Protein AF-A0A2V6AA41-F1 (afdb_monomer)

Solvent-accessible surface area (backbone atoms only — not comparable to full-atom values): 19161 Å² total; per-residue (Å²): 117,75,48,67,45,33,41,18,60,7,69,30,70,66,54,40,58,61,51,62,73,38,77,35,46,77,46,70,45,49,23,37,33,74,41,77,58,79,86,68,49,74,71,52,38,71,69,54,75,31,56,24,21,27,20,27,42,35,35,27,29,61,94,62,37,47,71,67,57,53,47,56,51,53,68,67,70,42,61,49,51,40,74,31,25,39,93,91,45,74,38,60,25,19,20,34,33,39,32,29,78,45,74,66,48,43,53,50,51,53,51,50,52,52,51,52,54,70,64,67,83,48,96,58,69,69,62,51,43,80,44,74,52,60,73,77,39,74,49,86,57,72,60,48,38,52,54,51,31,50,54,51,50,53,53,38,52,52,32,33,73,75,67,66,36,28,34,38,24,42,46,54,60,73,63,46,47,55,25,31,45,48,30,22,68,73,46,59,84,53,66,42,86,40,29,42,38,36,54,32,32,34,40,60,41,45,69,81,38,92,76,17,32,63,30,52,44,35,71,29,24,36,60,73,44,64,48,46,70,91,24,54,51,76,73,52,22,67,50,62,52,63,60,30,16,47,56,52,38,54,51,40,50,49,55,10,52,78,69,77,36,96,62,56,65,36,51,31,36,40,33,42,70,46,98,69,28,20,28,65,57,31,45,70,94,31,71,49,74,74,47,75,80,56,44,38,36,50,25,61,38,76,94,71,75,42,55,25,34,20,51,23,55,56,41,60,31,47,16,45,28,34,38,37,51,36,59,38,86,58,58,65,68,58,55,53,36,29,77,71,48,36,80,76,20,44,47,27,67,68,65,38,91,64,40,49,80,45,77,51,64,36,64,72,130

Mean predicted aligned error: 11.47 Å

Radius of gyration: 23.43 Å; Cα contacts (8 Å, |Δi|>4): 774; chains: 1; bounding box: 55×41×66 Å

Sequence (365 aa):
MTEKATFGAGCFWGVEETFRNLKGVTSTAVGYAGGTKDNPTYEDVCTDETGHAEVVEIEFDPSKISYDELLDVFWSNHNPTALNRQGPDLGTQYRSAIFYHSSAQKAAAETAKEKIGQSGRFRRPIVTQIEPAPKFWRAEEYHFAADAVNFIVDLARNSLAERNEFRIALSGGNTPRRVYTKLARTGRDLPWERTLITFGDERCVPPDDEQSNYRMARETLVVPAHLPDKSIMRMRGEIEPQIAAQEYQDHLDLLATQRGEHVYRHDLILLGLGDDGHTASLFPGTAGLEETARRVIANFVPQFNSWRLTFTFPLINHARQICFLVNATKQEKLIDGVLKGDPKYPASRVNPSAGDVTWILGQPS

pLDDT: mean 92.9, std 8.1, range [41.56, 98.88]

Nearest PDB structures (foldseek):
  2j89-assembly1_A  TM=9.888E-01  e=8.214E-20  Populus trichocarpa
  1ff3-assembly3_C  TM=9.738E-01  e=6.617E-18  Escherichia coli
  7ot4-assembly1_A  TM=9.751E-01  e=1.446E-17  Escherichia coli
  6agv-assembly1_A  TM=9.486E-01  e=1.535E-17  Mus musculus
  1ff3-assembly2_B  TM=9.717E-01  e=1.420E-16  Escherichia coli

Secondary structure (DSSP, 8-state):
--EEEEEEESSHHHHHHHHHTSBTEEEEEEEEESSS-SS--HHHHHTT-S-PEEEEEEEE-TTTS-HHHHHHHHHHHS-TTSTTEETTEESGGG-EEEEESSHHHHHHHHHHHHHHHHSSS-SS----EEEE----EE-S-HHHHHHHHHHHHHHHHHHHHHHS-EEEEE--SHHHHHHHHHHHHHTTTS-GGGEEEEESEEESS-TTSTT-HHHHHIIIIITTTT--GGGB----TTS-HHHHHHHHHHHHHHHHHHTT-SS---SEEEE---TTS-BTTB-TT-GGGG--S-SEEEEEEGGGTEEEEEE-HHHHTTSSEEEEEE-TTS-HHHHHHHHTT-TTSGGGG---SSSEEEEEEPPP-

Foldseek 3Di:
DKDKWKWQAFDVVLVQVLQVPDWFWPDKFWFWFDFDDPQDAPVNVVVLPRLIATMMMIIGHCVTDNLLNVLVSSPVSFPQQDAQDTDVHHHSNRHTEIADADPVSLVSNVVSQVCVQPVPPDPGHGPYYYHHTGDTNTYFDPPLLVVLLVVQLVLLVVCCVVPVAAEEADEDDDLSLSNQLVNLVVVLVRPLVRYAYHHQKFFLDQCCDPRGRNVSSCVRHCVSSVHDPVNYDYQNSPDDFQVSQVVSQVVQCVVCVVVVHNGREHQEYEWEADLQQDIHPRHQPWPLLVDDDRQWGFIQDVVVRGTMIHGGLNHLLRYQEYEYRYGQVHDPVSVVCLCVLPVSRSNVSNDHPHHDYHYSYGHDD

Structure (mmCIF, N/CA/C/O backbone):
data_AF-A0A2V6AA41-F1
#
_entry.id   AF-A0A2V6AA41-F1
#
loop_
_atom_site.group_PDB
_atom_site.id
_atom_site.type_symbol
_atom_site.label_atom_id
_atom_site.label_alt_id
_atom_site.label_comp_id
_atom_site.label_asym_id
_atom_site.label_entity_id
_atom_site.label_seq_id
_atom_site.pdbx_PDB_ins_code
_atom_site.Cartn_x
_atom_site.Cartn_y
_atom_site.Cartn_z
_atom_site.occupancy
_atom_site.B_iso_or_equiv
_atom_site.auth_seq_id
_atom_site.auth_comp_id
_atom_site.auth_asym_id
_atom_site.auth_atom_id
_atom_site.pdbx_PDB_model_num
ATOM 1 N N . MET A 1 1 ? -26.352 16.470 23.948 1.00 71.75 1 MET A N 1
ATOM 2 C CA . MET A 1 1 ? -24.912 16.746 24.154 1.00 71.75 1 MET A CA 1
ATOM 3 C C . MET A 1 1 ? -24.177 15.497 23.730 1.00 71.75 1 MET A C 1
ATOM 5 O O . MET A 1 1 ? -24.737 14.431 23.931 1.00 71.75 1 MET A O 1
ATOM 9 N N . THR A 1 2 ? -23.011 15.611 23.110 1.00 89.00 2 THR A N 1
ATOM 10 C CA . THR A 1 2 ? -22.183 14.449 22.778 1.00 89.00 2 THR A CA 1
ATOM 11 C C . THR A 1 2 ? -21.191 14.179 23.908 1.00 89.00 2 THR A C 1
ATOM 13 O O . THR A 1 2 ? -20.719 15.115 24.554 1.00 89.00 2 THR A O 1
ATOM 16 N N . GLU A 1 3 ? -20.903 12.908 24.167 1.00 95.75 3 GLU A N 1
ATOM 17 C CA . GLU 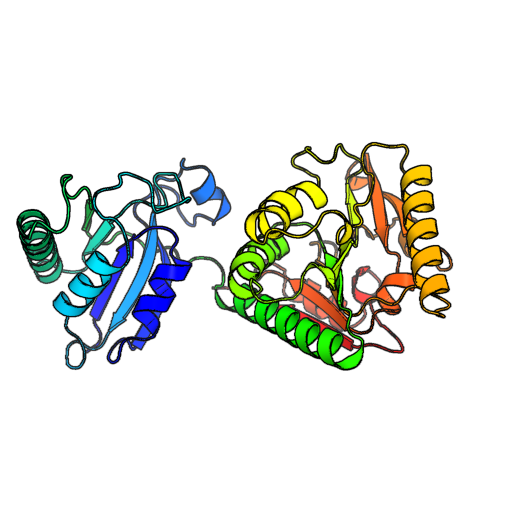A 1 3 ? -19.887 12.451 25.120 1.00 95.75 3 GLU A CA 1
ATOM 18 C C . GLU A 1 3 ? -18.795 11.656 24.401 1.00 95.75 3 GLU A C 1
ATOM 20 O O . GLU A 1 3 ? -19.007 11.164 23.291 1.00 95.75 3 GLU A O 1
ATOM 25 N N . LYS A 1 4 ? -17.624 11.540 25.040 1.00 97.38 4 LYS A N 1
ATOM 26 C CA . LYS A 1 4 ? -16.473 10.795 24.520 1.00 97.38 4 LYS A CA 1
ATOM 27 C C . LYS A 1 4 ? -16.228 9.515 25.299 1.00 97.38 4 LYS A C 1
ATOM 29 O O . LYS A 1 4 ? -16.303 9.521 26.523 1.00 97.38 4 LYS A O 1
ATOM 34 N N . ALA A 1 5 ? -15.883 8.445 24.598 1.00 97.25 5 ALA A N 1
ATOM 35 C CA . ALA A 1 5 ? -15.373 7.202 25.168 1.00 97.25 5 ALA A CA 1
ATOM 36 C C . ALA A 1 5 ? -14.098 6.793 24.425 1.00 97.25 5 ALA A C 1
ATOM 38 O O . ALA A 1 5 ? -14.043 6.923 23.205 1.00 97.25 5 ALA A O 1
ATOM 39 N N . THR A 1 6 ? -13.085 6.289 25.134 1.00 98.44 6 THR A N 1
ATOM 40 C CA . THR A 1 6 ? -11.839 5.836 24.502 1.00 98.44 6 THR A CA 1
ATOM 41 C C . THR A 1 6 ? -11.489 4.425 24.955 1.00 98.44 6 THR A C 1
ATOM 43 O O . THR A 1 6 ? -11.322 4.163 26.148 1.00 98.44 6 THR A O 1
ATOM 46 N N . PHE A 1 7 ? -11.356 3.511 23.994 1.00 98.38 7 PHE A N 1
ATOM 47 C CA . PHE A 1 7 ? -11.133 2.090 24.254 1.00 98.38 7 PHE A CA 1
ATOM 48 C C . PHE A 1 7 ? -9.941 1.543 23.468 1.00 98.38 7 PHE A C 1
ATOM 50 O O . PHE A 1 7 ? -9.843 1.755 22.263 1.00 98.38 7 PHE A O 1
ATOM 57 N N . GLY A 1 8 ? -9.076 0.783 24.141 1.00 96.94 8 GLY A N 1
ATOM 58 C CA . GLY A 1 8 ? -8.069 -0.090 23.539 1.00 96.94 8 GLY A CA 1
ATOM 59 C C . GLY A 1 8 ? -8.515 -1.544 23.650 1.00 96.94 8 GLY A C 1
ATOM 60 O O . GLY A 1 8 ? -8.791 -2.035 24.746 1.00 96.94 8 GLY A O 1
ATOM 61 N N . ALA A 1 9 ? -8.639 -2.236 22.524 1.00 94.50 9 ALA A N 1
ATOM 62 C CA . ALA A 1 9 ? -9.217 -3.582 22.460 1.00 94.50 9 ALA A CA 1
ATOM 63 C C . ALA A 1 9 ? -8.481 -4.481 21.449 1.00 94.50 9 ALA A C 1
ATOM 65 O O . ALA A 1 9 ? -9.074 -5.374 20.848 1.00 94.50 9 ALA A O 1
ATOM 66 N N . GLY A 1 10 ? -7.179 -4.247 21.268 1.00 88.19 10 GLY A N 1
ATOM 67 C CA . GLY A 1 10 ? -6.377 -4.854 20.206 1.00 88.19 10 GLY A CA 1
ATOM 68 C C . GLY A 1 10 ? -6.244 -3.928 19.007 1.00 88.19 10 GLY A C 1
ATOM 69 O O . GLY A 1 10 ? -6.331 -2.714 19.162 1.00 88.19 10 GLY A O 1
ATOM 70 N N . CYS A 1 11 ? -6.038 -4.509 17.824 1.00 84.31 11 CYS A N 1
ATOM 71 C CA . CYS A 1 11 ? -5.900 -3.748 16.588 1.00 84.31 11 CYS A CA 1
ATOM 72 C C . CYS A 1 11 ? -7.111 -2.824 16.377 1.00 84.31 11 CYS A C 1
ATOM 74 O O . CYS A 1 11 ? -8.233 -3.296 16.159 1.00 84.31 11 CYS A O 1
ATOM 76 N N . PHE A 1 12 ? -6.891 -1.508 16.418 1.00 84.25 12 PHE A N 1
ATOM 77 C CA . PHE A 1 12 ? -7.970 -0.513 16.454 1.00 84.25 12 PHE A CA 1
ATOM 78 C C . PHE A 1 12 ? -8.886 -0.520 15.220 1.00 84.25 12 PHE A C 1
ATOM 80 O O . PHE A 1 12 ? -10.004 -0.024 15.296 1.00 84.25 12 PHE A O 1
ATOM 87 N N . TRP A 1 13 ? -8.475 -1.137 14.104 1.00 71.69 13 TRP A N 1
ATOM 88 C CA . TRP A 1 13 ? -9.241 -1.161 12.857 1.00 71.69 13 TRP A CA 1
ATOM 89 C C . TRP A 1 13 ? -10.530 -1.967 13.004 1.00 71.69 13 TRP A C 1
ATOM 91 O O . TRP A 1 13 ? -11.589 -1.513 12.581 1.00 71.69 13 TRP A O 1
ATOM 101 N N . GLY A 1 14 ? -10.432 -3.158 13.606 1.00 73.44 14 GLY A N 1
ATOM 102 C CA . GLY A 1 14 ? -11.601 -4.004 13.850 1.00 73.44 14 GLY A CA 1
ATOM 103 C C . GLY A 1 14 ? -12.484 -3.428 14.954 1.00 73.44 14 GLY A C 1
ATOM 104 O O . GLY A 1 14 ? -13.704 -3.500 14.882 1.00 73.44 14 GLY A O 1
ATOM 105 N N . VAL A 1 15 ? -11.862 -2.795 15.950 1.00 86.19 15 VAL A N 1
ATOM 106 C CA . VAL A 1 15 ? -12.559 -2.136 17.059 1.00 86.19 15 VAL A CA 1
ATOM 107 C C . VAL A 1 15 ? -13.392 -0.960 16.550 1.00 86.19 15 VAL A C 1
ATOM 109 O O . VAL A 1 15 ? -14.570 -0.856 16.881 1.00 86.19 15 VAL A O 1
ATOM 112 N N . GLU A 1 16 ? -12.811 -0.093 15.718 1.00 88.62 16 GLU A N 1
ATOM 113 C CA . GLU A 1 16 ? -13.495 1.085 15.186 1.00 88.62 16 GLU A CA 1
ATOM 114 C C . GLU A 1 16 ? -14.714 0.697 14.349 1.00 88.62 16 GLU A C 1
ATOM 116 O O . GLU A 1 16 ? -15.785 1.282 14.510 1.00 88.62 16 GLU A O 1
ATOM 121 N N . GLU A 1 17 ? -14.567 -0.313 13.489 1.00 75.69 17 GLU A N 1
ATOM 122 C CA . GLU A 1 17 ? -15.651 -0.812 12.645 1.00 75.69 17 GLU A CA 1
ATOM 123 C C . GLU A 1 17 ? -16.843 -1.309 13.475 1.00 75.69 17 GLU A C 1
ATOM 125 O O . GLU A 1 17 ? -17.994 -1.013 13.141 1.00 75.69 17 GLU A O 1
ATOM 130 N N . THR A 1 18 ? -16.588 -1.987 14.599 1.00 85.31 18 THR A N 1
ATOM 131 C CA . THR A 1 18 ? -17.642 -2.414 15.529 1.00 85.31 18 THR A CA 1
ATOM 132 C C . THR A 1 18 ? -18.422 -1.217 16.084 1.00 85.31 18 THR A C 1
ATOM 134 O O . THR A 1 18 ? -19.653 -1.233 16.085 1.00 85.31 18 THR A O 1
ATOM 137 N N . PHE A 1 19 ? -17.735 -0.159 16.527 1.00 90.19 19 PHE A N 1
ATOM 138 C CA . PHE A 1 19 ? -18.389 0.994 17.154 1.00 90.19 19 PHE A CA 1
ATOM 139 C C . PHE A 1 19 ? -19.053 1.946 16.158 1.00 90.19 19 PHE A C 1
ATOM 141 O O . PHE A 1 19 ? -20.142 2.449 16.434 1.00 90.19 19 PHE A O 1
ATOM 148 N N . ARG A 1 20 ? -18.451 2.176 14.986 1.00 87.81 20 ARG A N 1
ATOM 149 C CA . ARG A 1 20 ? -18.976 3.113 13.976 1.00 87.81 20 ARG A CA 1
ATOM 150 C C . ARG A 1 20 ? -20.379 2.734 13.489 1.00 87.81 20 ARG A C 1
ATOM 152 O O . ARG A 1 20 ? -21.152 3.604 13.101 1.00 87.81 20 ARG A O 1
ATOM 159 N N . ASN A 1 21 ? -20.720 1.448 13.526 1.00 85.31 21 ASN A N 1
ATOM 160 C CA . ASN A 1 21 ? -22.014 0.937 13.074 1.00 85.31 21 ASN A CA 1
ATOM 161 C C . ASN A 1 21 ? -23.132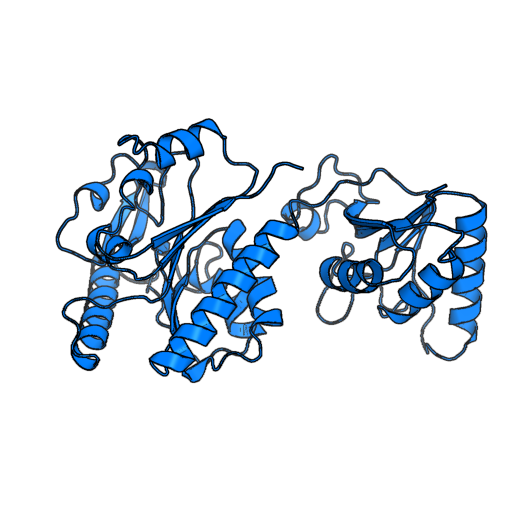 1.025 14.134 1.00 85.31 21 ASN A C 1
ATOM 163 O O . ASN A 1 21 ? -24.281 0.677 13.847 1.00 85.31 21 ASN A O 1
ATOM 167 N N . LEU A 1 22 ? -22.835 1.483 15.355 1.00 91.25 22 LEU A N 1
ATOM 168 C CA . LEU A 1 22 ? -23.824 1.581 16.426 1.00 91.25 22 LEU A CA 1
ATOM 169 C C . LEU A 1 22 ? -24.718 2.814 16.261 1.00 91.25 22 LEU A C 1
ATOM 171 O O . LEU A 1 22 ? -24.257 3.948 16.125 1.00 91.25 22 LEU A O 1
ATOM 175 N N . LYS A 1 23 ? -26.035 2.611 16.352 1.00 93.38 23 LYS A N 1
ATOM 176 C CA . LYS A 1 23 ? -26.996 3.720 16.365 1.00 93.38 23 LYS A CA 1
ATOM 177 C C . LYS A 1 23 ? -26.792 4.556 17.628 1.00 93.38 23 LYS A C 1
ATOM 179 O O . LYS A 1 23 ? -26.974 4.052 18.726 1.00 93.38 23 LYS A O 1
ATOM 184 N N . GLY A 1 24 ? -26.454 5.832 17.455 1.00 93.56 24 GLY A 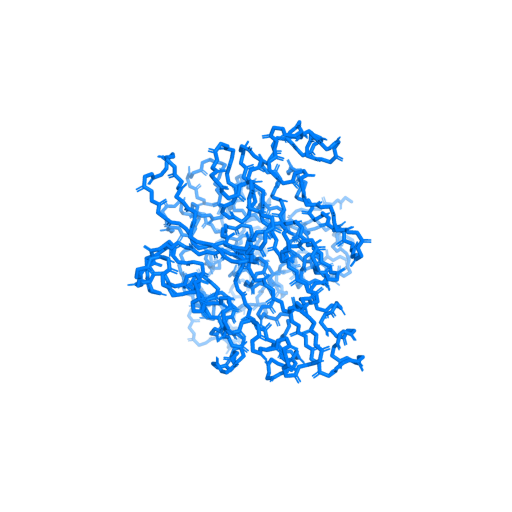N 1
ATOM 185 C CA . GLY A 1 24 ? -26.157 6.752 18.558 1.00 93.56 24 GLY A CA 1
ATOM 186 C C . GLY A 1 24 ? -24.686 7.160 18.634 1.00 93.56 24 GLY A C 1
ATOM 187 O O . GLY A 1 24 ? -24.394 8.202 19.214 1.00 93.56 24 GLY A O 1
ATOM 188 N N . VAL A 1 25 ? -23.784 6.423 17.979 1.00 95.38 25 VAL A N 1
ATOM 189 C CA . VAL A 1 25 ? -22.413 6.881 17.727 1.00 95.38 25 VAL A CA 1
ATOM 190 C C . VAL A 1 25 ? -22.442 7.918 16.606 1.00 95.38 25 VAL A C 1
ATOM 192 O O . VAL A 1 25 ? -23.021 7.687 15.545 1.00 95.38 25 VAL A O 1
ATOM 195 N N . THR A 1 26 ? -21.866 9.090 16.864 1.00 91.31 26 THR A N 1
ATOM 196 C CA . THR A 1 26 ? -21.844 10.219 15.924 1.00 91.31 26 THR A CA 1
ATOM 197 C C . THR A 1 26 ? -20.527 10.323 15.171 1.00 91.31 26 THR A C 1
ATOM 199 O O . THR A 1 26 ? -20.519 10.808 14.043 1.00 91.31 26 THR A O 1
ATOM 202 N N . SER A 1 27 ? -19.421 9.883 15.775 1.00 90.06 27 SER A N 1
ATOM 203 C CA . SER A 1 27 ? -18.100 9.884 15.148 1.00 90.06 27 SER A CA 1
ATOM 204 C C . SER A 1 27 ? -17.181 8.861 15.810 1.00 90.06 27 SER A C 1
ATOM 206 O O . SER A 1 27 ? -17.314 8.578 17.001 1.00 90.06 27 SER A O 1
ATOM 208 N N . THR A 1 28 ? -16.231 8.330 15.044 1.00 90.75 28 THR A N 1
ATOM 209 C CA . THR A 1 28 ? -15.128 7.511 15.554 1.00 90.75 28 THR A CA 1
ATOM 210 C C . THR A 1 28 ? -13.799 8.033 15.024 1.00 90.75 28 THR A C 1
ATOM 212 O O . THR A 1 28 ? -13.718 8.584 13.923 1.00 90.75 28 THR A O 1
ATOM 215 N N . ALA A 1 29 ? -12.743 7.851 15.806 1.00 88.50 29 ALA A N 1
ATOM 216 C CA . ALA A 1 29 ? -11.376 8.119 15.401 1.00 88.50 29 ALA A CA 1
ATOM 217 C C . ALA A 1 29 ? -10.445 7.058 15.984 1.00 88.50 29 ALA A C 1
ATOM 219 O O . ALA A 1 29 ? -10.481 6.785 17.180 1.00 88.50 29 ALA A O 1
ATOM 220 N N . VAL A 1 30 ? -9.580 6.487 15.154 1.00 88.75 30 VAL A N 1
ATOM 221 C CA . VAL A 1 30 ? -8.482 5.627 15.612 1.00 88.75 30 VAL A CA 1
ATOM 222 C C . VAL A 1 30 ? -7.254 6.453 15.978 1.00 88.75 30 VAL A C 1
ATOM 224 O O . VAL A 1 30 ? -7.020 7.520 15.403 1.00 88.75 30 VAL A O 1
ATOM 227 N N . GLY A 1 31 ? -6.463 5.973 16.930 1.00 92.56 31 GLY A N 1
ATOM 228 C CA . GLY A 1 31 ? -5.270 6.671 17.387 1.00 92.56 31 GLY A CA 1
ATOM 229 C C . GLY A 1 31 ? -4.456 5.917 18.418 1.00 92.56 31 GLY A C 1
ATOM 230 O O . GLY A 1 31 ? -4.672 4.733 18.667 1.00 92.56 31 GLY A O 1
ATOM 231 N N . TYR A 1 32 ? -3.521 6.640 19.018 1.00 94.94 32 TYR A N 1
ATOM 232 C CA . TYR A 1 32 ? -2.570 6.147 19.999 1.00 94.94 32 TYR A CA 1
ATOM 233 C C . TYR A 1 32 ? -2.734 6.918 21.312 1.00 94.94 32 TYR A C 1
ATOM 235 O O . TYR A 1 32 ? -2.871 8.147 21.309 1.00 94.94 32 TYR A O 1
ATOM 243 N N . ALA A 1 33 ? -2.752 6.207 22.439 1.00 96.62 33 ALA A N 1
ATOM 244 C CA . ALA A 1 33 ? -2.947 6.806 23.759 1.00 96.62 33 ALA A CA 1
ATOM 245 C C . ALA A 1 33 ? -2.253 6.011 24.877 1.00 96.62 33 ALA A C 1
ATOM 247 O O . ALA A 1 33 ? -2.079 4.798 24.790 1.00 96.62 33 ALA A O 1
ATOM 248 N N . GLY A 1 34 ? -1.901 6.693 25.970 1.00 94.94 34 GLY A N 1
ATOM 249 C CA . GLY A 1 34 ? -1.379 6.065 27.194 1.00 94.94 34 GLY A CA 1
ATOM 250 C C . GLY A 1 34 ? 0.125 5.780 27.201 1.00 94.94 34 GLY A C 1
ATOM 251 O O . GLY A 1 34 ? 0.612 5.162 28.141 1.00 94.94 34 GLY A O 1
ATOM 252 N N . GLY A 1 35 ? 0.853 6.216 26.173 1.00 94.19 35 GLY A N 1
ATOM 253 C CA . GLY A 1 35 ? 2.312 6.172 26.098 1.00 94.19 35 GLY A CA 1
ATOM 254 C C . GLY A 1 35 ? 2.985 7.504 26.430 1.00 94.19 35 GLY A C 1
ATOM 255 O O . GLY A 1 35 ? 2.338 8.486 26.792 1.00 94.19 35 GLY A O 1
ATOM 256 N N . THR A 1 36 ? 4.308 7.533 26.287 1.00 92.69 36 THR A N 1
ATOM 257 C CA . THR A 1 36 ? 5.169 8.667 26.668 1.00 92.69 36 THR A CA 1
ATOM 258 C C . THR A 1 36 ? 5.669 9.490 25.485 1.00 92.69 36 THR A C 1
ATOM 260 O O . THR A 1 36 ? 6.107 10.623 25.676 1.00 92.69 36 THR A O 1
ATOM 263 N N . LYS A 1 37 ? 5.622 8.944 24.265 1.00 89.56 37 LYS A N 1
ATOM 264 C CA . LYS A 1 37 ? 6.075 9.648 23.060 1.00 89.56 37 LYS A CA 1
ATOM 265 C C . LYS A 1 37 ? 5.018 10.643 22.585 1.00 89.56 37 LYS A C 1
ATOM 267 O O . LYS A 1 37 ? 3.874 10.260 22.352 1.00 89.56 37 LYS A O 1
ATOM 272 N N . ASP A 1 38 ? 5.408 11.895 22.390 1.00 91.31 38 ASP A N 1
ATOM 273 C CA . ASP A 1 38 ? 4.552 12.882 21.738 1.00 91.31 38 ASP A CA 1
ATOM 274 C C . ASP A 1 38 ? 4.520 12.665 20.220 1.00 91.31 38 ASP A C 1
ATOM 276 O O . ASP A 1 38 ? 5.549 12.370 19.612 1.00 91.31 38 ASP A O 1
ATOM 280 N N . ASN A 1 39 ? 3.340 12.847 19.617 1.00 83.88 39 ASN A N 1
ATOM 281 C CA . ASN A 1 39 ? 3.079 12.682 18.184 1.00 83.88 39 ASN A CA 1
ATOM 282 C C . ASN A 1 39 ? 3.640 11.363 17.606 1.00 83.88 39 ASN A C 1
ATOM 284 O O . ASN A 1 39 ? 4.440 11.407 16.668 1.00 83.88 39 ASN A O 1
ATOM 288 N N . PRO A 1 40 ? 3.284 10.204 18.199 1.00 87.62 40 PRO A N 1
ATOM 289 C CA . PRO A 1 40 ? 3.795 8.909 17.771 1.00 87.62 40 PRO A CA 1
ATOM 290 C C . PRO A 1 40 ? 3.252 8.544 16.388 1.00 87.62 40 PRO A C 1
ATOM 292 O O . PRO A 1 40 ? 2.080 8.802 16.103 1.00 87.62 40 PRO A O 1
ATOM 295 N N . THR A 1 41 ? 4.079 7.895 15.569 1.00 77.69 41 THR A N 1
ATOM 296 C CA . THR A 1 41 ? 3.600 7.245 14.344 1.00 77.69 41 THR A CA 1
ATOM 297 C C . THR A 1 41 ? 3.223 5.789 14.578 1.00 77.69 41 THR A C 1
ATOM 299 O O . THR A 1 41 ? 3.606 5.190 15.587 1.00 77.69 41 THR A O 1
ATOM 302 N N . TYR A 1 42 ? 2.517 5.177 13.626 1.00 77.50 42 TYR A N 1
ATOM 303 C CA . TYR A 1 42 ? 2.269 3.730 13.656 1.00 77.50 42 TYR A CA 1
ATOM 304 C C . TYR A 1 42 ? 3.560 2.918 13.852 1.00 77.50 42 TYR A C 1
ATOM 306 O O . TYR A 1 42 ? 3.596 1.981 14.648 1.00 77.50 42 TYR A O 1
ATOM 314 N N . GLU A 1 43 ? 4.635 3.285 13.149 1.00 70.44 43 GLU A N 1
ATOM 315 C CA . GLU A 1 43 ? 5.934 2.617 13.248 1.00 70.44 43 GLU A CA 1
ATOM 316 C C . GLU A 1 43 ? 6.544 2.763 14.639 1.00 70.44 43 GLU A C 1
ATOM 318 O O . GLU A 1 43 ? 7.050 1.781 15.177 1.00 70.44 43 GLU A O 1
ATOM 323 N N . ASP A 1 44 ? 6.441 3.949 15.240 1.00 76.69 44 ASP A N 1
ATOM 324 C CA . ASP A 1 44 ? 6.893 4.173 16.611 1.00 76.69 44 ASP A CA 1
ATOM 325 C C . ASP A 1 44 ? 6.135 3.292 17.608 1.00 76.69 44 ASP A C 1
ATOM 327 O O . ASP A 1 44 ? 6.709 2.765 18.555 1.00 76.69 44 ASP A O 1
ATOM 331 N N . VAL A 1 45 ? 4.827 3.125 17.416 1.00 83.75 45 VAL A N 1
ATOM 332 C CA . VAL A 1 45 ? 4.005 2.278 18.288 1.00 83.75 45 VAL A CA 1
ATOM 333 C C . VAL A 1 45 ? 4.306 0.795 18.065 1.00 83.75 45 VAL A C 1
ATOM 335 O O . VAL A 1 45 ? 4.321 0.023 19.022 1.00 83.75 45 VAL A O 1
ATOM 338 N N . CYS A 1 46 ? 4.635 0.397 16.835 1.00 74.12 46 CYS A N 1
ATOM 339 C CA . CYS A 1 46 ? 5.017 -0.976 16.508 1.00 74.12 46 CYS A CA 1
ATOM 340 C C . CYS A 1 46 ? 6.341 -1.430 17.136 1.00 74.12 46 CYS A C 1
ATOM 342 O O . CYS A 1 46 ? 6.547 -2.640 17.232 1.00 74.12 46 CYS A O 1
ATOM 344 N N . THR A 1 47 ? 7.223 -0.519 17.571 1.00 77.50 47 THR A N 1
ATOM 345 C CA . THR A 1 47 ? 8.447 -0.909 18.299 1.00 77.50 47 THR A CA 1
ATOM 346 C C . THR A 1 47 ? 8.165 -1.399 19.719 1.00 77.50 47 THR A C 1
ATOM 348 O O . THR A 1 47 ? 9.046 -1.986 20.338 1.00 77.50 47 THR A O 1
ATOM 351 N N . ASP A 1 48 ? 6.952 -1.170 20.236 1.00 81.38 48 ASP A N 1
ATOM 352 C CA . ASP A 1 48 ? 6.558 -1.421 21.629 1.00 81.38 48 ASP A CA 1
ATOM 353 C C . ASP A 1 48 ? 7.334 -0.567 22.663 1.00 81.38 48 ASP A C 1
ATOM 355 O O . ASP A 1 48 ? 7.215 -0.771 23.869 1.00 81.38 48 ASP A O 1
ATOM 359 N N . GLU A 1 49 ? 8.103 0.438 22.220 1.00 86.75 49 GLU A N 1
ATOM 360 C CA . GLU A 1 49 ? 8.925 1.284 23.105 1.00 86.75 49 GLU A CA 1
ATOM 361 C C . GLU A 1 49 ? 8.192 2.544 23.589 1.00 86.75 49 GLU A C 1
ATOM 363 O O . GLU A 1 49 ? 8.565 3.144 24.598 1.00 86.75 49 GLU A O 1
ATOM 368 N N . THR A 1 50 ? 7.140 2.972 22.887 1.00 90.44 50 THR A N 1
ATOM 369 C CA . THR A 1 50 ? 6.428 4.222 23.211 1.00 90.44 50 THR A CA 1
ATOM 370 C C . THR A 1 50 ? 5.434 4.086 24.361 1.00 90.44 50 THR A C 1
ATOM 372 O O . THR A 1 50 ? 5.011 5.096 24.926 1.00 90.44 50 THR A O 1
ATOM 375 N N . GLY A 1 51 ? 5.017 2.857 24.681 1.00 91.88 51 GLY A N 1
ATOM 376 C CA . GLY A 1 51 ? 3.972 2.552 25.662 1.00 91.88 51 GLY A CA 1
ATOM 377 C C . GLY A 1 51 ? 2.542 2.897 25.219 1.00 91.88 51 GLY A C 1
ATOM 378 O O . GLY A 1 51 ? 1.591 2.675 25.975 1.00 91.88 51 GLY A O 1
ATOM 379 N N . HIS A 1 52 ? 2.340 3.432 24.011 1.00 95.88 52 HIS A N 1
ATOM 380 C CA . HIS A 1 52 ? 0.994 3.738 23.520 1.00 95.88 52 HIS A CA 1
ATOM 381 C C . HIS A 1 52 ? 0.197 2.466 23.239 1.00 95.88 52 HIS A C 1
ATOM 383 O O . HIS A 1 52 ? 0.744 1.470 22.782 1.00 95.88 52 HIS A O 1
ATOM 389 N N . ALA A 1 53 ? -1.101 2.498 23.535 1.00 95.94 53 ALA A N 1
ATOM 390 C CA . ALA A 1 53 ? -2.086 1.552 23.023 1.00 95.94 53 ALA A CA 1
ATOM 391 C C . ALA A 1 53 ? -2.667 2.078 21.715 1.00 95.94 53 ALA A C 1
ATOM 393 O O . ALA A 1 53 ? -2.923 3.278 21.601 1.00 95.94 53 ALA A O 1
ATOM 394 N N . GLU A 1 54 ? -2.968 1.175 20.788 1.00 93.94 54 GLU A N 1
ATOM 395 C CA . GLU A 1 54 ? -3.957 1.435 19.749 1.00 93.94 54 GLU A CA 1
ATOM 396 C C . GLU A 1 54 ? -5.340 1.576 20.397 1.00 93.94 54 GLU A C 1
ATOM 398 O O . GLU A 1 54 ? -5.790 0.710 21.154 1.00 93.94 54 GLU A O 1
ATOM 403 N N . VAL A 1 55 ? -6.015 2.689 20.116 1.00 96.88 55 VAL A N 1
ATOM 404 C CA . VAL A 1 55 ? -7.317 3.025 20.695 1.00 96.88 55 VAL A CA 1
ATOM 405 C C . VAL A 1 55 ? -8.290 3.568 19.660 1.00 96.88 55 VAL A C 1
ATOM 407 O O . VAL A 1 55 ? -7.900 4.097 18.618 1.00 96.88 55 VAL A O 1
ATOM 410 N N . VAL A 1 56 ? -9.573 3.488 19.996 1.00 95.94 56 VAL A N 1
ATOM 411 C CA . VAL A 1 56 ? -10.664 4.170 19.302 1.00 95.94 56 VAL A CA 1
ATOM 412 C C . VAL A 1 56 ? -11.256 5.209 20.244 1.00 95.94 56 VAL A C 1
ATOM 414 O O . VAL A 1 56 ? -11.703 4.860 21.336 1.00 95.94 56 VAL A O 1
ATOM 417 N N . GLU A 1 57 ? -11.264 6.473 19.829 1.00 97.06 57 GLU A N 1
ATOM 418 C CA . GLU A 1 57 ? -12.074 7.533 20.426 1.00 97.06 57 GLU A CA 1
ATOM 419 C C . GLU A 1 57 ? -13.441 7.567 19.731 1.00 97.06 57 GLU A C 1
ATOM 421 O O . GLU A 1 57 ? -13.538 7.586 18.504 1.00 97.06 57 GLU A O 1
ATOM 426 N N . ILE A 1 58 ? -14.502 7.546 20.526 1.00 97.38 58 ILE A N 1
ATOM 427 C CA . ILE A 1 58 ? -15.893 7.482 20.088 1.00 97.38 58 ILE A CA 1
ATOM 428 C C . ILE A 1 58 ? -16.589 8.725 20.613 1.00 97.38 58 ILE A C 1
ATOM 430 O O . ILE A 1 58 ? -16.593 8.959 21.820 1.00 97.38 58 ILE A O 1
ATOM 434 N N . GLU A 1 59 ? -17.224 9.480 19.725 1.00 97.31 59 GLU A N 1
ATOM 435 C CA . GLU A 1 59 ? -18.212 10.485 20.100 1.00 97.31 59 GLU A CA 1
ATOM 436 C C . GLU A 1 59 ? -19.606 9.879 19.949 1.00 97.31 59 GLU A C 1
ATOM 438 O O . GLU A 1 59 ? -19.936 9.314 18.901 1.00 97.31 59 GLU A O 1
ATOM 443 N N . PHE A 1 60 ? -20.425 9.974 20.992 1.00 97.44 60 PHE A N 1
ATOM 444 C CA . PHE A 1 60 ? -21.762 9.389 21.014 1.00 97.44 60 PHE A CA 1
ATOM 445 C C . PHE A 1 60 ? -22.787 10.329 21.646 1.00 97.44 60 PHE A C 1
ATOM 447 O O . PHE A 1 60 ? -22.445 11.239 22.398 1.00 97.44 60 PHE A O 1
ATOM 454 N N . ASP A 1 61 ? -24.058 10.115 21.316 1.00 96.88 61 ASP A N 1
ATOM 455 C CA . ASP A 1 61 ? -25.210 10.804 21.893 1.00 96.88 61 ASP A CA 1
ATOM 456 C C . ASP A 1 61 ? -25.800 9.950 23.034 1.00 96.88 61 ASP A C 1
ATOM 458 O O . ASP A 1 61 ? -26.468 8.950 22.744 1.00 96.88 61 ASP A O 1
ATOM 462 N N . PRO A 1 62 ? -25.617 10.337 24.316 1.00 95.94 62 PRO A N 1
ATOM 463 C CA . PRO A 1 62 ? -26.108 9.584 25.472 1.00 95.94 62 PRO A CA 1
ATOM 464 C C . PRO A 1 62 ? -27.629 9.403 25.505 1.00 95.94 62 PRO A C 1
ATOM 466 O O . PRO A 1 62 ? -28.131 8.556 26.237 1.00 95.94 62 PRO A O 1
ATOM 469 N N . SER A 1 63 ? -28.385 10.189 24.725 1.00 96.12 63 SER A N 1
ATOM 470 C CA . SER A 1 63 ? -29.838 10.012 24.594 1.00 96.12 63 SER A CA 1
ATOM 471 C C . SER A 1 63 ? -30.232 8.858 23.665 1.00 96.12 63 SER A C 1
ATOM 473 O O . SER A 1 63 ? -31.391 8.445 23.665 1.00 96.12 63 SER A O 1
ATOM 475 N N . LYS A 1 64 ? -29.285 8.346 22.868 1.00 96.62 64 LYS A N 1
ATOM 476 C CA . LYS A 1 64 ? -29.492 7.268 21.889 1.00 96.62 64 LYS A CA 1
ATOM 477 C C . LYS A 1 64 ? -28.743 5.990 22.239 1.00 96.62 64 LYS A C 1
ATOM 479 O O . LYS A 1 64 ? -29.250 4.919 21.930 1.00 96.62 64 LYS A O 1
ATOM 484 N N . ILE A 1 65 ? -27.553 6.116 22.823 1.00 97.56 65 ILE A N 1
ATOM 485 C CA . ILE A 1 65 ? -26.738 4.994 23.287 1.00 97.56 65 ILE A CA 1
ATOM 486 C C . ILE A 1 65 ? -26.041 5.376 24.589 1.00 97.56 65 ILE A C 1
ATOM 488 O O . ILE A 1 65 ? -25.429 6.437 24.691 1.00 97.56 65 ILE A O 1
ATOM 492 N N . SER A 1 66 ? -26.146 4.519 25.595 1.00 97.69 66 SER A N 1
ATOM 493 C CA . SER A 1 66 ? -25.511 4.722 26.894 1.00 97.69 66 SER A CA 1
ATOM 494 C C . SER A 1 66 ? -24.044 4.286 26.892 1.00 97.69 66 SER A C 1
ATOM 496 O O . SER A 1 66 ? -23.610 3.455 26.091 1.00 97.69 66 SER A O 1
ATOM 498 N N . TYR A 1 67 ? -23.265 4.810 27.840 1.00 98.06 67 TYR A N 1
ATOM 499 C CA . TYR A 1 67 ? -21.889 4.352 28.042 1.00 98.06 67 TYR A CA 1
ATOM 500 C C . TYR A 1 67 ? -21.823 2.873 28.466 1.00 98.06 67 TYR A C 1
ATOM 502 O O . TYR A 1 67 ? -20.907 2.167 28.056 1.00 98.06 67 TYR A O 1
ATOM 510 N N . ASP A 1 68 ? -22.810 2.378 29.220 1.00 97.81 68 ASP A N 1
ATOM 511 C CA . ASP A 1 68 ? -22.899 0.960 29.594 1.00 97.81 68 ASP A CA 1
ATOM 512 C C . ASP A 1 68 ? -23.092 0.050 28.370 1.00 97.81 68 ASP A C 1
ATOM 514 O O . ASP A 1 68 ? -22.455 -0.996 28.276 1.00 97.81 68 ASP A O 1
ATOM 518 N N . GLU A 1 69 ? -23.887 0.472 27.381 1.00 97.81 69 GLU A N 1
ATOM 519 C CA . GLU A 1 69 ? -24.013 -0.256 26.110 1.00 97.81 69 GLU A CA 1
ATOM 520 C C . GLU A 1 69 ? -22.694 -0.267 25.325 1.00 97.81 69 GLU A C 1
ATOM 522 O O . GLU A 1 69 ? -22.317 -1.293 24.756 1.00 97.81 69 GLU A O 1
ATOM 527 N N . LEU A 1 70 ? -21.948 0.844 25.326 1.00 98.06 70 LEU A N 1
ATOM 528 C CA . LEU A 1 70 ? -20.609 0.884 24.731 1.00 98.06 70 LEU A CA 1
ATOM 529 C C . LEU A 1 70 ? -19.633 -0.058 25.455 1.00 98.06 70 LEU A C 1
ATOM 531 O O . LEU A 1 70 ? -18.835 -0.729 24.796 1.00 98.06 70 LEU A O 1
ATOM 535 N N . LEU A 1 71 ? -19.713 -0.156 26.787 1.00 98.31 71 LEU A N 1
ATOM 536 C CA . LEU A 1 71 ? -18.936 -1.117 27.571 1.00 98.31 71 LEU A CA 1
ATOM 537 C C . LEU A 1 71 ? -19.315 -2.562 27.220 1.00 98.31 71 LEU A C 1
ATOM 539 O O . LEU A 1 71 ? -18.427 -3.390 27.027 1.00 98.31 71 LEU A O 1
ATOM 543 N N . ASP A 1 72 ? -20.601 -2.882 27.086 1.00 96.75 72 ASP A N 1
ATOM 544 C CA . ASP A 1 72 ? -21.055 -4.228 26.712 1.00 96.75 72 ASP A CA 1
ATOM 545 C C . ASP A 1 72 ? -20.523 -4.657 25.331 1.00 96.75 72 ASP A C 1
ATOM 547 O O . ASP A 1 72 ? -20.088 -5.806 25.149 1.00 96.75 72 ASP A O 1
ATOM 551 N N . VAL A 1 73 ? -20.493 -3.721 24.374 1.00 96.62 73 VAL A N 1
ATOM 552 C CA . VAL A 1 73 ? -19.859 -3.920 23.064 1.00 96.62 73 VAL A CA 1
ATOM 553 C C . VAL A 1 73 ? -18.353 -4.118 23.224 1.00 96.62 73 VAL A C 1
ATOM 555 O O . VAL A 1 73 ? -17.821 -5.104 22.714 1.00 96.62 73 VAL A O 1
ATOM 558 N N . PHE A 1 74 ? -17.672 -3.255 23.986 1.00 97.50 74 PHE A N 1
ATOM 559 C CA . PHE A 1 74 ? -16.240 -3.372 24.275 1.00 97.50 74 PHE A CA 1
ATOM 560 C C . PHE A 1 74 ? -15.879 -4.757 24.828 1.00 97.50 74 PHE A C 1
ATOM 562 O O . PHE A 1 74 ? -15.037 -5.444 24.258 1.00 97.50 74 PHE A O 1
ATOM 569 N N . TRP A 1 75 ? -16.553 -5.227 25.881 1.00 96.31 75 TRP A N 1
ATOM 570 C CA . TRP A 1 75 ? -16.276 -6.532 26.499 1.00 96.31 75 TRP A CA 1
ATOM 571 C C . TRP A 1 75 ? -16.549 -7.722 25.577 1.00 96.31 75 TRP A C 1
ATOM 573 O O . TRP A 1 75 ? -16.054 -8.826 25.822 1.00 96.31 75 TRP A O 1
ATOM 583 N N . SER A 1 76 ? -17.360 -7.520 24.541 1.00 92.75 76 SER A N 1
ATOM 584 C CA . SER A 1 76 ? -17.688 -8.547 23.558 1.00 92.75 76 SER A CA 1
ATOM 585 C C . SER A 1 76 ? -16.781 -8.526 22.331 1.00 92.75 76 SER A C 1
ATOM 587 O O . SER A 1 76 ? -16.768 -9.512 21.597 1.00 92.75 76 SER A O 1
ATOM 589 N N . ASN A 1 77 ? -16.019 -7.450 22.134 1.00 89.06 77 ASN A N 1
ATOM 590 C CA . ASN A 1 77 ? -15.232 -7.212 20.930 1.00 89.06 77 ASN A CA 1
ATOM 591 C C . ASN A 1 77 ? -13.849 -7.892 20.946 1.00 89.06 77 ASN A C 1
ATOM 593 O O . ASN A 1 77 ? -13.273 -8.146 19.892 1.00 89.06 77 ASN A O 1
ATOM 597 N N . HIS A 1 78 ? -13.306 -8.217 22.121 1.00 93.19 78 HIS A N 1
ATOM 598 C CA . HIS A 1 78 ? -11.965 -8.803 22.266 1.00 93.19 78 HIS A CA 1
ATOM 599 C C . HIS A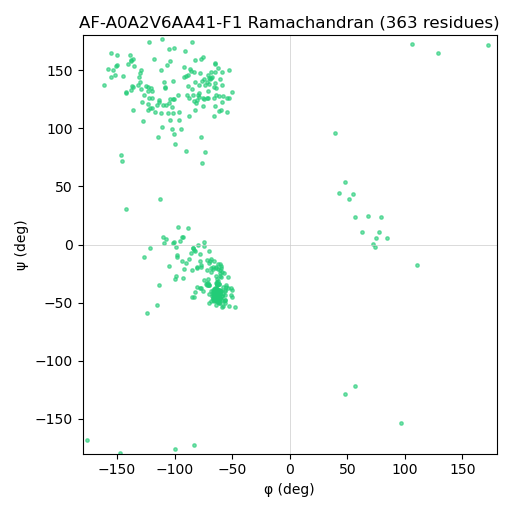 1 78 ? -11.880 -9.768 23.459 1.00 93.19 78 HIS A C 1
ATOM 601 O O . HIS A 1 78 ? -12.865 -10.011 24.155 1.00 93.19 78 HIS A O 1
ATOM 607 N N . ASN A 1 79 ? -10.703 -10.361 23.701 1.00 92.88 79 ASN A N 1
ATOM 608 C CA . ASN A 1 79 ? -10.444 -11.183 24.884 1.00 92.88 79 ASN A CA 1
ATOM 609 C C . ASN A 1 79 ? -9.801 -10.330 26.001 1.00 92.88 79 ASN A C 1
ATOM 611 O O . ASN A 1 79 ? -8.578 -10.154 26.013 1.00 92.88 79 ASN A O 1
ATOM 615 N N . PRO A 1 80 ? -10.570 -9.857 26.998 1.00 94.75 80 PRO A N 1
ATOM 616 C CA . PRO A 1 80 ? -10.078 -8.985 28.064 1.00 94.75 80 PRO A CA 1
ATOM 617 C C . PRO A 1 80 ? -9.212 -9.704 29.116 1.00 94.75 80 PRO A C 1
ATOM 619 O O . PRO A 1 80 ? -8.787 -9.087 30.092 1.00 94.75 80 PRO A O 1
ATOM 622 N N . THR A 1 81 ? -8.948 -11.006 28.953 1.00 94.56 81 THR A N 1
ATOM 623 C CA . THR A 1 81 ? -8.034 -11.774 29.820 1.00 94.56 81 THR A CA 1
ATOM 624 C C . THR A 1 81 ? -6.631 -11.934 29.239 1.00 94.56 81 THR A C 1
ATOM 626 O O . THR A 1 81 ? -5.722 -12.405 29.927 1.00 94.56 81 THR A O 1
ATOM 629 N N . ALA A 1 82 ? -6.449 -11.580 27.964 1.00 91.19 82 ALA A N 1
ATOM 630 C CA . ALA A 1 82 ? -5.174 -11.673 27.275 1.00 91.19 82 ALA A CA 1
ATOM 631 C C . ALA A 1 82 ? -4.362 -10.391 27.506 1.00 91.19 82 ALA A C 1
ATOM 633 O O . ALA A 1 82 ? -4.713 -9.314 27.024 1.00 91.19 82 ALA A O 1
ATOM 634 N N . LEU A 1 83 ? -3.275 -10.510 28.269 1.00 93.19 83 LEU A N 1
ATOM 635 C CA . LEU A 1 83 ? -2.355 -9.402 28.510 1.00 93.19 83 LEU A CA 1
ATOM 636 C C . LEU A 1 83 ? -1.552 -9.115 27.236 1.00 93.19 83 LEU A C 1
ATOM 638 O O . LEU A 1 83 ? -0.914 -10.028 26.715 1.00 93.19 83 LEU A O 1
ATOM 642 N N . ASN A 1 84 ? -1.574 -7.858 26.775 1.00 90.06 84 ASN A N 1
ATOM 643 C CA . ASN A 1 84 ? -0.762 -7.352 25.657 1.00 90.06 84 ASN A CA 1
ATOM 644 C C . ASN A 1 84 ? -0.858 -8.217 24.385 1.00 90.06 84 ASN A C 1
ATOM 646 O O . ASN A 1 84 ? 0.141 -8.506 23.725 1.00 90.06 84 ASN A O 1
ATOM 650 N N . ARG A 1 85 ? -2.064 -8.720 24.094 1.00 83.81 85 ARG A N 1
ATOM 651 C CA . ARG A 1 85 ? -2.320 -9.606 22.957 1.00 83.81 85 ARG A CA 1
ATOM 652 C C . ARG A 1 85 ? -3.796 -9.656 22.607 1.00 83.81 85 ARG A C 1
ATOM 654 O O . ARG A 1 85 ? -4.603 -9.888 23.502 1.00 83.81 85 ARG A O 1
ATOM 661 N N . GLN A 1 86 ? -4.133 -9.613 21.320 1.00 83.25 86 GLN A N 1
ATOM 662 C CA . GLN A 1 86 ? -5.458 -9.986 20.817 1.00 83.25 86 GLN A CA 1
ATOM 663 C C . GLN A 1 86 ? -5.326 -10.842 19.555 1.00 83.25 86 GLN A C 1
ATOM 665 O O . GLN A 1 86 ? -4.814 -10.403 18.534 1.00 83.25 86 GLN A O 1
ATOM 670 N N . GLY A 1 87 ? -5.762 -12.104 19.628 1.00 80.81 87 GLY A N 1
ATOM 671 C CA . GLY A 1 87 ? -5.605 -13.051 18.519 1.00 80.81 87 GLY A CA 1
ATOM 672 C C . GLY A 1 87 ? -4.131 -13.213 18.086 1.00 80.81 87 GLY A C 1
ATOM 673 O O . GLY A 1 87 ? -3.310 -13.638 18.918 1.00 80.81 87 GLY A O 1
ATOM 674 N N . PRO A 1 88 ? -3.790 -12.942 16.808 1.00 71.06 88 PRO A N 1
ATOM 675 C CA . PRO A 1 88 ? -2.413 -12.974 16.314 1.00 71.06 88 PRO A CA 1
ATOM 676 C C . PRO A 1 88 ? -1.586 -11.739 16.716 1.00 71.06 88 PRO A C 1
ATOM 678 O O . PRO A 1 88 ? -0.361 -11.820 16.683 1.00 71.06 88 PRO A O 1
ATOM 681 N N . ASP A 1 89 ? -2.227 -10.641 17.122 1.00 72.62 89 ASP A N 1
ATOM 682 C CA . ASP A 1 89 ? -1.566 -9.367 17.407 1.00 72.62 89 ASP A CA 1
ATOM 683 C C . ASP A 1 89 ? -0.939 -9.397 18.812 1.00 72.62 89 ASP A C 1
ATOM 685 O O . ASP A 1 89 ? -1.620 -9.697 19.799 1.00 72.62 89 ASP A O 1
ATOM 689 N N . LEU A 1 90 ? 0.366 -9.122 18.903 1.00 79.50 90 LEU A N 1
ATOM 690 C CA . LEU A 1 90 ? 1.202 -9.243 20.107 1.00 79.50 90 LEU A CA 1
ATOM 691 C C . LEU A 1 90 ? 1.917 -7.923 20.413 1.00 79.50 90 LEU A C 1
ATOM 693 O O . LEU A 1 90 ? 2.474 -7.318 19.502 1.00 79.50 90 LEU A O 1
ATOM 697 N N . GLY A 1 91 ? 1.933 -7.524 21.686 1.00 86.25 91 GLY A N 1
ATOM 698 C CA . GLY A 1 91 ? 2.637 -6.334 22.177 1.00 86.25 91 GLY A CA 1
ATOM 699 C C . GLY A 1 91 ? 1.743 -5.415 23.016 1.00 86.25 91 GLY A C 1
ATOM 700 O O . GLY A 1 91 ? 0.513 -5.571 23.055 1.00 86.25 91 GLY A O 1
ATOM 701 N N . THR A 1 92 ? 2.351 -4.487 23.762 1.00 89.38 92 THR A N 1
ATOM 702 C CA . THR A 1 92 ? 1.605 -3.618 24.688 1.00 89.38 92 THR A CA 1
ATOM 703 C C . THR A 1 92 ? 0.665 -2.658 23.966 1.00 89.38 92 THR A C 1
ATOM 705 O O . THR A 1 92 ? -0.337 -2.237 24.550 1.00 89.38 92 THR A O 1
ATOM 708 N N . GLN A 1 93 ? 0.903 -2.388 22.683 1.00 89.00 93 GLN A N 1
ATOM 709 C CA . GLN A 1 93 ? 0.020 -1.597 21.838 1.00 89.00 93 GLN A CA 1
ATOM 710 C C . GLN A 1 93 ? -1.357 -2.235 21.620 1.00 89.00 93 GLN A C 1
ATOM 712 O O . GLN A 1 93 ? -2.345 -1.523 21.475 1.00 89.00 93 GLN A O 1
ATOM 717 N N . TYR A 1 94 ? -1.463 -3.564 21.696 1.00 90.25 94 TYR A N 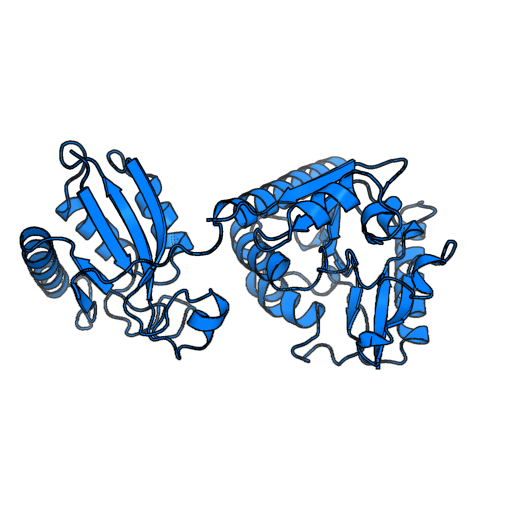1
ATOM 718 C CA . TYR A 1 94 ? -2.726 -4.296 21.523 1.00 90.25 94 TYR A CA 1
ATOM 719 C C . TYR A 1 94 ? -3.409 -4.644 22.851 1.00 90.25 94 TYR A C 1
ATOM 721 O O . TYR A 1 94 ? -4.282 -5.516 22.913 1.00 90.25 94 TYR A O 1
ATOM 729 N N . ARG A 1 95 ? -2.987 -4.017 23.953 1.00 95.62 95 ARG A N 1
ATOM 730 C CA . ARG A 1 95 ? -3.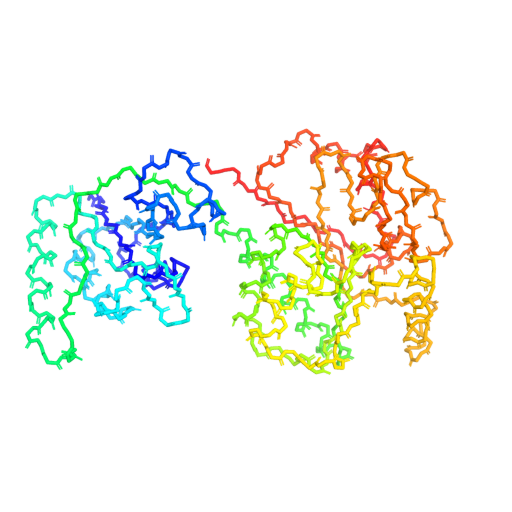555 -4.277 25.278 1.00 95.62 95 ARG A CA 1
ATOM 731 C C . ARG A 1 95 ? -5.020 -3.858 25.363 1.00 95.62 95 ARG A C 1
ATOM 733 O O . ARG A 1 95 ? -5.486 -2.963 24.664 1.00 95.62 95 ARG A O 1
ATOM 740 N N . SER A 1 96 ? -5.736 -4.492 26.288 1.00 97.50 96 SER A N 1
ATOM 741 C CA . SER A 1 96 ? -7.079 -4.052 26.645 1.00 97.50 96 SER A CA 1
ATOM 742 C C . SER A 1 96 ? -7.015 -2.885 27.635 1.00 97.50 96 SER A C 1
ATOM 744 O O . SER A 1 96 ? -6.468 -3.041 28.728 1.00 97.50 96 SER A O 1
ATOM 746 N N . ALA A 1 97 ? -7.606 -1.746 27.280 1.00 97.94 97 ALA A N 1
ATOM 747 C CA . ALA A 1 97 ? -7.639 -0.537 28.094 1.00 97.94 97 ALA A CA 1
ATOM 748 C C . ALA A 1 97 ? -8.968 0.222 27.935 1.00 97.94 97 ALA A C 1
ATOM 750 O O . ALA A 1 97 ? -9.549 0.267 26.853 1.00 97.94 97 ALA A O 1
ATOM 751 N N . ILE A 1 98 ? -9.430 0.839 29.019 1.00 98.62 98 ILE A N 1
ATOM 752 C CA . ILE A 1 98 ? -10.530 1.801 29.051 1.00 98.62 98 ILE A CA 1
ATOM 753 C C . ILE A 1 98 ? -9.959 3.114 29.579 1.00 98.62 98 ILE A C 1
ATOM 755 O O . ILE A 1 98 ? -9.501 3.185 30.721 1.00 98.62 98 ILE A O 1
ATOM 759 N N . PHE A 1 99 ? -10.007 4.145 28.745 1.00 98.44 99 PHE A N 1
ATOM 760 C CA . PHE A 1 99 ? -9.541 5.487 29.056 1.00 98.44 99 PHE A CA 1
ATOM 761 C C . PHE A 1 99 ? -10.755 6.375 29.358 1.00 98.44 99 PHE A C 1
ATOM 763 O O . PHE A 1 99 ? -11.464 6.802 28.447 1.00 98.44 99 PHE A O 1
ATOM 770 N N . TYR A 1 100 ? -11.045 6.592 30.646 1.00 98.06 100 TYR A N 1
ATOM 771 C CA . TYR A 1 100 ? -12.273 7.262 31.085 1.00 98.06 100 TYR A CA 1
ATOM 772 C C . TYR A 1 100 ? -12.164 8.792 31.009 1.00 98.06 100 TYR A C 1
ATOM 774 O O . TYR A 1 100 ? -11.163 9.382 31.416 1.00 98.06 100 TYR A O 1
ATOM 782 N N . HIS A 1 101 ? -13.237 9.447 30.565 1.00 97.69 101 HIS A N 1
ATOM 783 C CA . HIS A 1 101 ? -13.335 10.910 30.438 1.00 97.69 101 HIS A CA 1
ATOM 784 C C . HIS A 1 101 ? -14.052 11.577 31.621 1.00 97.69 101 HIS A C 1
ATOM 786 O O . HIS A 1 101 ? -14.062 12.800 31.742 1.00 97.69 101 HIS A O 1
ATOM 792 N N . SER A 1 102 ? -14.654 10.790 32.520 1.00 97.50 102 SER A N 1
ATOM 793 C CA . SER A 1 102 ? -15.336 11.289 33.719 1.00 97.50 102 SER A CA 1
ATOM 794 C C . SER A 1 102 ? -15.288 10.288 34.876 1.00 97.50 102 SER A C 1
ATOM 796 O O . SER A 1 102 ? -15.041 9.095 34.690 1.00 97.50 102 SER A O 1
ATOM 798 N N . SER A 1 103 ? -15.561 10.760 36.096 1.00 97.44 103 SER A N 1
ATOM 799 C CA . SER A 1 103 ? -15.695 9.889 37.273 1.00 97.44 103 SER A CA 1
ATOM 800 C C . SER A 1 103 ? -16.863 8.905 37.145 1.00 97.44 103 SER A C 1
ATOM 802 O O . SER A 1 103 ? -16.760 7.779 37.630 1.00 97.44 103 SER A O 1
ATOM 804 N N . ALA A 1 104 ? -17.939 9.295 36.453 1.00 97.31 104 ALA A N 1
ATOM 805 C CA . ALA A 1 104 ? -19.064 8.414 36.153 1.00 97.31 104 ALA A CA 1
ATOM 806 C C . ALA A 1 104 ? -18.644 7.268 35.219 1.00 97.31 104 ALA A C 1
ATOM 808 O O . ALA A 1 104 ? -18.937 6.110 35.508 1.00 97.31 104 ALA A O 1
ATOM 809 N N . GLN A 1 105 ? -17.878 7.564 34.161 1.00 98.25 105 GLN A N 1
ATOM 810 C CA . GLN A 1 105 ? -17.331 6.531 33.276 1.00 98.25 105 GLN A CA 1
ATOM 811 C C . GLN A 1 105 ? -16.363 5.596 33.998 1.00 98.25 105 GLN A C 1
ATOM 813 O O . GLN A 1 105 ? -16.393 4.392 33.752 1.00 98.25 105 GLN A O 1
ATOM 818 N N . LYS A 1 106 ? -15.532 6.123 34.907 1.00 98.50 106 LYS A N 1
ATOM 819 C CA . LYS A 1 106 ? -14.658 5.294 35.744 1.00 98.50 106 LYS A CA 1
ATOM 820 C C . LYS A 1 106 ? -15.474 4.286 36.559 1.00 98.50 106 LYS A C 1
ATOM 822 O O . LYS A 1 106 ? -15.214 3.090 36.472 1.00 98.50 106 LYS A O 1
ATOM 827 N N . ALA A 1 107 ? -16.476 4.761 37.300 1.00 98.38 107 ALA A N 1
ATOM 828 C CA . ALA A 1 107 ? -17.317 3.909 38.140 1.00 98.38 107 ALA A CA 1
ATOM 829 C C . ALA A 1 107 ? -18.086 2.857 37.318 1.00 98.38 107 ALA A C 1
ATOM 831 O O . ALA A 1 107 ? -18.149 1.689 37.709 1.00 98.38 107 ALA A O 1
ATOM 832 N N . ALA A 1 108 ? -18.623 3.245 36.156 1.00 98.31 108 ALA A N 1
ATOM 833 C CA . ALA A 1 108 ? -19.296 2.330 35.236 1.00 98.31 108 ALA A CA 1
ATOM 834 C C . ALA A 1 108 ? -18.334 1.263 34.682 1.00 98.31 108 ALA A C 1
ATOM 836 O O . ALA A 1 108 ? -18.646 0.074 34.707 1.00 98.31 108 ALA A O 1
ATOM 837 N N . ALA A 1 109 ? -17.127 1.656 34.260 1.00 98.25 109 ALA A N 1
ATOM 838 C CA . ALA A 1 109 ? -16.114 0.732 33.751 1.00 98.25 109 ALA A CA 1
ATOM 839 C C . ALA A 1 109 ? -15.641 -0.270 34.819 1.00 98.25 109 ALA A C 1
ATOM 841 O O . ALA A 1 109 ? -15.500 -1.458 34.526 1.00 98.25 109 ALA A O 1
ATOM 842 N N . GLU A 1 110 ? -15.425 0.186 36.058 1.00 98.38 110 GLU A N 1
ATOM 843 C CA . GLU A 1 110 ? -15.059 -0.672 37.193 1.00 98.38 110 GLU A CA 1
ATOM 844 C C . GLU A 1 110 ? -16.177 -1.675 37.511 1.00 98.38 110 GLU A C 1
ATOM 846 O O . GLU A 1 110 ? -15.919 -2.877 37.615 1.00 98.38 110 GLU A O 1
ATOM 851 N N . THR A 1 111 ? -17.427 -1.205 37.550 1.00 98.12 111 THR A N 1
ATOM 852 C CA . THR A 1 111 ? -18.611 -2.052 37.764 1.00 98.12 111 THR A CA 1
ATOM 853 C C . THR A 1 111 ? -18.765 -3.093 36.651 1.00 98.12 111 THR A C 1
ATOM 855 O O . THR A 1 111 ? -18.983 -4.277 36.919 1.00 98.12 111 THR A O 1
ATOM 858 N N . ALA A 1 112 ? -18.610 -2.690 35.387 1.00 97.56 112 ALA A N 1
ATOM 859 C CA . ALA A 1 112 ? -18.707 -3.593 34.244 1.00 97.56 112 ALA A CA 1
ATOM 860 C C . ALA A 1 112 ? -17.577 -4.636 34.233 1.00 97.56 112 ALA A C 1
ATOM 862 O O . ALA A 1 112 ? -17.826 -5.809 33.940 1.00 97.56 112 ALA A O 1
ATOM 863 N N . LYS A 1 113 ? -16.353 -4.245 34.619 1.00 97.88 113 LYS A N 1
ATOM 864 C CA . LYS A 1 113 ? -15.206 -5.153 34.773 1.00 97.88 113 LYS A CA 1
ATOM 865 C C . LYS A 1 113 ? -15.453 -6.208 35.855 1.00 97.88 113 LYS A C 1
ATOM 867 O O . LYS A 1 113 ? -15.124 -7.379 35.653 1.00 97.88 113 LYS A O 1
ATOM 872 N N . GLU A 1 114 ? -16.042 -5.824 36.985 1.00 96.62 114 GLU A N 1
ATOM 873 C CA . GLU A 1 114 ? -16.416 -6.768 38.041 1.00 96.62 114 GLU A CA 1
ATOM 874 C C . GLU A 1 114 ? -17.517 -7.728 37.565 1.00 96.62 114 GLU A C 1
ATOM 876 O O . GLU A 1 114 ? -17.357 -8.949 37.648 1.00 96.62 114 GLU A O 1
ATOM 881 N N . LYS A 1 115 ? -18.587 -7.188 36.967 1.00 95.81 115 LYS A N 1
ATOM 882 C CA . LYS A 1 115 ? -19.712 -7.964 36.426 1.00 95.81 115 LYS A CA 1
ATOM 883 C C . LYS A 1 115 ? -19.251 -9.002 35.403 1.00 95.81 115 LYS A C 1
ATOM 885 O O . LYS A 1 115 ? -19.636 -10.169 35.490 1.00 95.81 115 LYS A O 1
ATOM 890 N N . ILE A 1 116 ? -18.406 -8.616 34.442 1.00 94.94 116 ILE A N 1
ATOM 891 C CA . ILE A 1 116 ? -17.913 -9.550 33.423 1.00 94.94 116 ILE A CA 1
ATOM 892 C C . ILE A 1 116 ? -16.949 -10.583 34.020 1.00 94.94 116 ILE A C 1
ATOM 894 O O . ILE A 1 116 ? -16.995 -11.749 33.625 1.00 94.94 116 ILE A O 1
ATOM 898 N N . GLY A 1 117 ? -16.143 -10.200 35.017 1.00 93.38 117 GLY A N 1
ATOM 899 C CA . GLY A 1 117 ? -15.275 -11.117 35.758 1.00 93.38 117 GLY A CA 1
ATOM 900 C C . GLY A 1 117 ? -16.049 -12.183 36.542 1.00 93.38 117 GLY A C 1
ATOM 901 O O . GLY A 1 117 ? -15.611 -13.329 36.608 1.00 93.38 117 GLY A O 1
ATOM 902 N N . GLN A 1 118 ? -17.225 -11.838 37.074 1.00 94.19 118 GLN A N 1
ATOM 903 C CA . GLN A 1 118 ? -18.103 -12.752 37.819 1.00 94.19 118 GLN A CA 1
ATOM 904 C C . GLN A 1 118 ? -19.084 -13.534 36.926 1.00 94.19 118 GLN A C 1
ATOM 906 O O . GLN A 1 118 ? -19.686 -14.505 37.376 1.00 94.19 118 GLN A O 1
ATOM 911 N N . SER A 1 119 ? -19.232 -13.159 35.652 1.00 93.19 119 SER A N 1
ATOM 912 C CA . SER A 1 119 ? -20.211 -13.757 34.727 1.00 93.19 119 SER A CA 1
ATOM 913 C C . SER A 1 119 ? -19.960 -15.230 34.368 1.00 93.19 119 SER A C 1
ATOM 915 O O . SER A 1 119 ? -20.812 -15.868 33.753 1.00 93.19 119 SER A O 1
ATOM 917 N N . GLY A 1 120 ? -18.770 -15.765 34.663 1.00 90.75 120 GLY A N 1
ATOM 918 C CA . GLY A 1 120 ? -18.339 -17.096 34.221 1.00 90.75 120 GLY A CA 1
ATOM 919 C C . GLY A 1 120 ? -17.968 -17.185 32.732 1.00 90.75 120 GLY A C 1
ATOM 920 O O . GLY A 1 120 ? -17.502 -18.234 32.287 1.00 90.75 120 GLY A O 1
ATOM 921 N N . ARG A 1 121 ? -18.107 -16.092 31.960 1.00 91.38 121 ARG A N 1
ATOM 922 C CA . ARG A 1 121 ? -17.736 -16.030 30.532 1.00 91.38 121 ARG A CA 1
ATOM 923 C C . ARG A 1 121 ? -16.244 -16.278 30.306 1.00 91.38 121 ARG A C 1
ATOM 925 O O . ARG A 1 121 ? -15.859 -16.868 29.298 1.00 91.38 121 ARG A O 1
ATOM 932 N N . PHE A 1 122 ? -15.405 -15.844 31.242 1.00 90.62 122 PHE A N 1
ATOM 933 C CA . PHE A 1 122 ? -13.955 -15.944 31.145 1.00 90.62 122 PHE A CA 1
ATOM 934 C C . PHE A 1 122 ? -13.383 -16.776 32.294 1.00 90.62 122 PHE A C 1
ATOM 936 O O . PHE A 1 122 ? -13.702 -16.557 33.456 1.00 90.62 122 PHE A O 1
ATOM 943 N N . ARG A 1 123 ? -12.503 -17.732 31.967 1.00 88.56 123 ARG A N 1
ATOM 944 C CA . ARG A 1 123 ? -11.842 -18.596 32.967 1.00 88.56 123 ARG A CA 1
ATOM 945 C C . ARG A 1 123 ? -10.650 -17.933 33.654 1.00 88.56 123 ARG A C 1
ATOM 947 O O . ARG A 1 123 ? -10.200 -18.407 34.691 1.00 88.56 123 ARG A O 1
ATOM 954 N N . ARG A 1 124 ? -10.085 -16.898 33.032 1.00 92.62 124 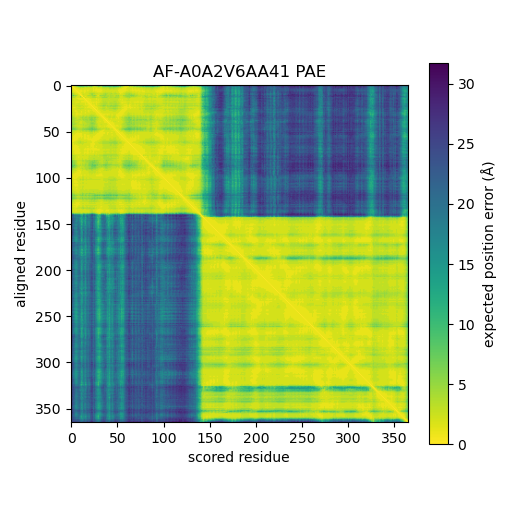ARG A N 1
ATOM 955 C CA . ARG A 1 124 ? -8.920 -16.156 33.526 1.00 92.62 124 ARG A CA 1
ATOM 956 C C . ARG A 1 124 ? -9.372 -14.785 34.043 1.00 92.62 124 ARG A C 1
ATOM 958 O O . ARG A 1 124 ? -10.389 -14.285 33.564 1.00 92.62 124 ARG A O 1
ATOM 965 N N . PRO A 1 125 ? -8.628 -14.168 34.977 1.00 94.25 125 PRO A N 1
ATOM 966 C CA . PRO A 1 125 ? -8.930 -12.820 35.447 1.00 94.25 125 PRO A CA 1
ATOM 967 C C . PRO A 1 125 ? -8.926 -11.790 34.314 1.00 94.25 125 PRO A C 1
ATOM 969 O O . PRO A 1 125 ? -8.152 -11.902 33.361 1.00 94.25 125 PRO A O 1
ATOM 972 N N . ILE A 1 126 ? -9.768 -10.767 34.449 1.00 96.94 126 ILE A N 1
ATOM 973 C CA . ILE A 1 126 ? -9.832 -9.634 33.523 1.00 96.94 126 ILE A CA 1
ATOM 974 C C . ILE A 1 126 ? -8.633 -8.710 33.761 1.00 96.94 126 ILE A C 1
ATOM 976 O O . ILE A 1 126 ? -8.491 -8.143 34.847 1.00 96.94 126 ILE A O 1
ATOM 980 N N . VAL A 1 127 ? -7.790 -8.528 32.742 1.00 96.69 127 VAL A N 1
ATOM 981 C CA . VAL A 1 127 ? -6.551 -7.728 32.822 1.00 96.69 127 VAL A CA 1
ATOM 982 C C . VAL A 1 127 ? -6.690 -6.325 32.226 1.00 96.69 127 VAL A C 1
ATOM 984 O O . VAL A 1 127 ? -5.724 -5.570 32.232 1.00 96.69 127 VAL A O 1
ATOM 987 N N . THR A 1 128 ? -7.880 -5.954 31.745 1.00 97.81 128 THR A N 1
ATOM 988 C CA . THR A 1 128 ? -8.167 -4.627 31.179 1.00 97.81 128 THR A CA 1
ATOM 989 C C . THR A 1 128 ? -7.771 -3.495 32.125 1.00 97.81 128 THR A C 1
ATOM 991 O O . THR A 1 128 ? -8.211 -3.468 33.280 1.00 97.81 128 THR A O 1
ATOM 994 N N . GLN A 1 129 ? -6.966 -2.556 31.631 1.00 97.69 129 GLN A N 1
ATOM 995 C CA . GLN A 1 129 ? -6.587 -1.337 32.348 1.00 97.69 129 GLN A CA 1
ATOM 996 C C . GLN A 1 129 ? -7.756 -0.348 32.361 1.00 97.69 129 GLN A C 1
ATOM 998 O O . GLN A 1 129 ? -8.489 -0.253 31.381 1.00 97.69 129 GLN A O 1
ATOM 1003 N N . ILE A 1 130 ? -7.947 0.368 33.468 1.00 98.31 130 ILE A N 1
ATOM 1004 C CA . ILE A 1 130 ? -8.940 1.444 33.582 1.00 98.31 130 ILE A CA 1
ATOM 1005 C C . ILE A 1 130 ? -8.197 2.668 34.102 1.00 98.31 130 ILE A C 1
ATOM 1007 O O . ILE A 1 130 ? -7.797 2.707 35.265 1.00 98.31 130 ILE A O 1
ATOM 1011 N N . GLU A 1 131 ? -7.976 3.638 33.226 1.00 97.88 131 GLU A N 1
ATOM 1012 C CA . GLU A 1 131 ? -7.085 4.776 33.461 1.00 97.88 131 GLU A CA 1
ATOM 1013 C C . GLU A 1 131 ? -7.748 6.078 32.994 1.00 97.88 131 GLU A C 1
ATOM 1015 O O . GLU A 1 131 ? -8.634 6.036 32.138 1.00 97.88 131 GLU A O 1
ATOM 1020 N N . PRO A 1 132 ? -7.387 7.245 33.559 1.00 97.88 132 PRO A N 1
ATOM 1021 C CA . PRO A 1 132 ? -7.902 8.519 33.065 1.00 97.88 132 PRO A CA 1
ATOM 1022 C C . PRO A 1 132 ? -7.488 8.725 31.609 1.00 97.88 132 PRO A C 1
ATOM 1024 O O . PRO A 1 132 ? -6.367 8.378 31.239 1.00 97.88 132 PRO A O 1
ATOM 1027 N N . ALA A 1 133 ? -8.372 9.303 30.794 1.00 97.19 133 ALA A N 1
ATOM 1028 C CA . ALA A 1 133 ? -8.087 9.550 29.388 1.00 97.19 133 ALA A CA 1
ATOM 1029 C C . ALA A 1 133 ? -6.855 10.461 29.221 1.00 97.19 133 ALA A C 1
ATOM 1031 O O . ALA A 1 133 ? -6.882 11.615 29.663 1.00 97.19 133 ALA A O 1
ATOM 1032 N N . PRO A 1 134 ? -5.762 9.960 28.614 1.00 94.62 134 PRO A N 1
ATOM 1033 C CA . PRO A 1 134 ? -4.585 10.763 28.333 1.00 94.62 134 PRO A CA 1
ATOM 1034 C C . PRO A 1 134 ? -4.800 11.546 27.030 1.00 94.62 134 PRO A C 1
ATOM 1036 O O . PRO A 1 134 ? -5.877 11.534 26.431 1.00 94.62 134 PRO A O 1
ATOM 1039 N N . LYS A 1 135 ? -3.753 12.221 26.552 1.00 95.88 135 LYS A N 1
ATOM 1040 C CA . LYS A 1 135 ? -3.780 12.834 25.223 1.00 95.88 135 LYS A CA 1
ATOM 1041 C C . LYS A 1 135 ? -3.975 11.758 24.148 1.00 95.88 135 LYS A C 1
ATOM 1043 O O . LYS A 1 135 ? -3.220 10.789 24.101 1.00 95.88 135 LYS A O 1
ATOM 1048 N N . PHE A 1 136 ? -4.969 11.964 23.289 1.00 95.69 136 PHE A N 1
ATOM 1049 C CA . PHE A 1 136 ? -5.218 11.148 22.106 1.00 95.69 136 PHE A CA 1
ATOM 1050 C C . PHE A 1 136 ? -4.407 11.678 20.922 1.00 95.69 136 PHE A C 1
ATOM 1052 O O . PHE A 1 136 ? -4.504 12.856 20.566 1.00 95.69 136 PHE A O 1
ATOM 1059 N N . TRP A 1 137 ? -3.620 10.801 20.307 1.00 93.06 137 TRP A N 1
ATOM 1060 C CA . TRP A 1 137 ? -2.901 11.076 19.069 1.00 93.06 137 TRP A CA 1
ATOM 1061 C C . TRP A 1 137 ? -3.619 10.381 17.924 1.00 93.06 137 TRP A C 1
ATOM 1063 O O . TRP A 1 137 ? -3.590 9.157 17.836 1.00 93.06 137 TRP A O 1
ATOM 1073 N N . ARG A 1 138 ? -4.303 11.145 17.070 1.00 87.81 138 ARG A N 1
ATOM 1074 C CA . ARG A 1 138 ? -5.046 10.585 15.936 1.00 87.81 138 ARG A CA 1
ATOM 1075 C C . ARG A 1 138 ? -4.091 9.797 15.037 1.00 87.81 138 ARG A C 1
ATOM 1077 O O . ARG A 1 138 ? -3.060 10.326 14.636 1.00 87.81 138 ARG A O 1
ATOM 1084 N N . ALA A 1 139 ? -4.445 8.552 14.733 1.00 79.75 139 ALA A N 1
ATOM 1085 C CA . ALA A 1 139 ? -3.666 7.726 13.827 1.00 79.75 139 ALA A CA 1
ATOM 1086 C C . ALA A 1 139 ? -3.773 8.284 12.413 1.00 79.75 139 ALA A C 1
ATOM 1088 O O . ALA A 1 139 ? -4.797 8.844 12.005 1.00 79.75 139 ALA A O 1
ATOM 1089 N N . GLU A 1 140 ? -2.706 8.098 11.658 1.00 68.62 140 GLU A N 1
ATOM 1090 C CA . GLU A 1 140 ? -2.586 8.602 10.309 1.00 68.62 140 GLU A CA 1
ATOM 1091 C C . GLU A 1 140 ? -3.606 7.892 9.416 1.00 68.62 140 GLU A C 1
ATOM 1093 O O . GLU A 1 140 ? -3.495 6.702 9.139 1.00 68.62 140 GLU A O 1
ATOM 1098 N N . GLU A 1 141 ? -4.617 8.627 8.970 1.00 59.78 141 GLU A N 1
ATOM 1099 C CA . GLU A 1 141 ? -5.524 8.318 7.864 1.00 59.78 141 GLU A CA 1
ATOM 1100 C C . GLU A 1 141 ? -6.015 6.879 7.658 1.00 59.78 141 GLU A C 1
ATOM 1102 O O . GLU A 1 141 ? -5.432 6.056 6.948 1.00 59.78 141 GLU A O 1
ATOM 1107 N N . TYR A 1 142 ? -7.199 6.620 8.200 1.00 54.88 142 TYR A N 1
ATOM 1108 C CA . TYR A 1 142 ? -7.970 5.398 7.990 1.00 54.88 142 TYR A CA 1
ATOM 1109 C C . TYR A 1 142 ? -8.614 5.279 6.592 1.00 54.88 142 TYR A C 1
ATOM 1111 O O . TYR A 1 142 ? -8.735 4.168 6.068 1.00 54.88 142 TYR A O 1
ATOM 1119 N N . HIS A 1 143 ? -9.033 6.397 5.983 1.00 65.88 143 HIS A N 1
ATOM 1120 C CA . HIS A 1 143 ? -9.768 6.390 4.707 1.00 65.88 143 HIS A CA 1
ATOM 1121 C C . HIS A 1 143 ? -8.898 5.921 3.543 1.00 65.88 143 HIS A C 1
ATOM 1123 O O . HIS A 1 143 ? -9.293 5.016 2.813 1.00 65.88 143 HIS A O 1
ATOM 1129 N N . PHE A 1 144 ? -7.663 6.415 3.472 1.00 82.00 144 PHE A N 1
ATOM 1130 C CA . PHE A 1 144 ? -6.708 6.092 2.420 1.00 82.00 144 PHE A CA 1
ATOM 1131 C C . PHE A 1 144 ? -6.596 4.586 2.120 1.00 82.00 144 PHE A C 1
ATOM 1133 O O . PHE A 1 144 ? -6.753 4.149 0.980 1.00 82.00 144 PHE A O 1
ATOM 1140 N N . ALA A 1 145 ? -6.337 3.767 3.146 1.00 85.00 145 ALA A N 1
ATOM 1141 C CA . ALA A 1 145 ? -6.124 2.336 2.944 1.00 85.00 145 ALA A CA 1
ATOM 1142 C C . ALA A 1 145 ? -7.424 1.607 2.576 1.00 85.00 145 ALA A C 1
ATOM 1144 O O . ALA A 1 145 ? -7.383 0.635 1.829 1.00 85.00 145 ALA A O 1
ATOM 1145 N N . ALA A 1 146 ? -8.571 2.054 3.097 1.00 82.19 146 ALA A N 1
ATOM 1146 C CA . ALA A 1 146 ? -9.866 1.492 2.726 1.00 82.19 146 ALA A CA 1
ATOM 1147 C C . ALA A 1 146 ? -10.197 1.794 1.258 1.00 82.19 146 ALA A C 1
ATOM 1149 O O . ALA A 1 146 ? -10.551 0.879 0.519 1.00 82.19 146 ALA A O 1
ATOM 1150 N N . ASP A 1 147 ? -10.004 3.041 0.831 1.00 86.00 147 ASP A N 1
ATOM 1151 C CA . ASP A 1 147 ? -10.267 3.483 -0.538 1.00 86.00 147 ASP A CA 1
ATOM 1152 C C . ASP A 1 147 ? -9.349 2.763 -1.533 1.00 86.00 147 ASP A C 1
ATOM 1154 O O . ASP A 1 147 ? -9.817 2.245 -2.547 1.00 86.00 147 ASP A O 1
ATOM 1158 N N . ALA A 1 148 ? -8.062 2.618 -1.195 1.00 93.00 148 ALA A N 1
ATOM 1159 C CA . ALA A 1 148 ? -7.113 1.846 -1.992 1.00 93.00 148 ALA A CA 1
ATOM 1160 C C . ALA A 1 148 ? -7.502 0.370 -2.117 1.00 93.00 148 ALA A C 1
ATOM 1162 O O . ALA A 1 148 ? -7.451 -0.193 -3.210 1.00 93.00 148 ALA A O 1
ATOM 1163 N N . VAL A 1 149 ? -7.918 -0.267 -1.020 1.00 94.00 149 VAL A N 1
ATOM 1164 C CA . VAL A 1 149 ? -8.352 -1.669 -1.053 1.00 94.00 149 VAL A CA 1
ATOM 1165 C C . VAL A 1 149 ? -9.628 -1.841 -1.869 1.00 94.00 149 VAL A C 1
ATOM 1167 O O . VAL A 1 149 ? -9.685 -2.762 -2.680 1.00 94.00 149 VAL A O 1
ATOM 1170 N N . ASN A 1 150 ? -10.619 -0.964 -1.702 1.00 88.75 150 ASN A N 1
ATOM 1171 C CA . ASN A 1 150 ? -11.858 -1.017 -2.478 1.00 88.75 150 ASN A CA 1
ATOM 1172 C C . ASN A 1 150 ? -11.570 -0.869 -3.975 1.00 88.75 150 ASN A C 1
ATOM 1174 O O . ASN A 1 150 ? -12.014 -1.698 -4.764 1.00 88.75 150 ASN A O 1
ATOM 1178 N N . PHE A 1 151 ? -10.730 0.102 -4.348 1.00 94.62 151 PHE A N 1
ATOM 1179 C CA . PHE A 1 151 ? -10.294 0.290 -5.730 1.00 94.62 151 PHE A CA 1
ATOM 1180 C C . PHE A 1 151 ? -9.635 -0.972 -6.311 1.00 94.62 151 PHE A C 1
ATOM 1182 O O . PHE A 1 151 ? -9.999 -1.418 -7.400 1.00 94.62 151 PHE A O 1
ATOM 1189 N N . ILE A 1 152 ? -8.704 -1.592 -5.573 1.00 97.75 152 ILE A N 1
ATOM 1190 C CA . ILE A 1 152 ? -8.033 -2.829 -6.004 1.00 97.75 152 ILE A CA 1
ATOM 1191 C C . ILE A 1 152 ? -9.038 -3.978 -6.153 1.00 97.75 152 ILE A C 1
ATOM 1193 O O . ILE A 1 152 ? -9.009 -4.687 -7.157 1.00 97.75 152 ILE A O 1
ATOM 1197 N N . VAL A 1 153 ? -9.914 -4.184 -5.166 1.00 95.69 153 VAL A N 1
ATOM 1198 C CA . VAL A 1 153 ? -10.872 -5.300 -5.144 1.00 95.69 153 VAL A CA 1
ATOM 1199 C C . VAL A 1 153 ? -11.901 -5.170 -6.264 1.00 95.69 153 VAL A C 1
ATOM 1201 O O . VAL A 1 153 ? -12.195 -6.165 -6.927 1.00 95.69 153 VAL A O 1
ATOM 1204 N N . ASP A 1 154 ? -12.428 -3.974 -6.507 1.00 91.06 154 ASP A N 1
ATOM 1205 C CA . ASP A 1 154 ? -13.410 -3.749 -7.568 1.00 91.06 154 ASP A CA 1
ATOM 1206 C C . ASP A 1 154 ? -12.783 -3.957 -8.948 1.00 91.06 154 ASP A C 1
ATOM 1208 O O . ASP A 1 154 ? -13.342 -4.667 -9.789 1.00 91.06 154 ASP A O 1
ATOM 1212 N N . LEU A 1 155 ? -11.570 -3.440 -9.163 1.00 97.12 155 LEU A N 1
ATOM 1213 C CA . LEU A 1 155 ? -10.843 -3.662 -10.408 1.00 97.12 155 LEU A CA 1
ATOM 1214 C C . LEU A 1 155 ? -10.481 -5.142 -10.610 1.00 97.12 155 LEU A C 1
ATOM 1216 O O . LEU A 1 155 ? -10.579 -5.650 -11.731 1.00 97.12 155 LEU A O 1
ATOM 1220 N N . ALA A 1 156 ? -10.118 -5.847 -9.535 1.00 97.56 156 ALA A N 1
ATOM 1221 C CA . ALA A 1 156 ? -9.864 -7.282 -9.568 1.00 97.56 156 ALA A CA 1
ATOM 1222 C C . ALA A 1 156 ? -11.121 -8.056 -9.974 1.00 97.56 156 ALA A C 1
ATOM 1224 O O . ALA A 1 156 ? -11.071 -8.856 -10.906 1.00 97.56 156 ALA A O 1
ATOM 1225 N N . ARG A 1 157 ? -12.263 -7.789 -9.326 1.00 94.19 157 ARG A N 1
ATOM 1226 C CA . ARG A 1 157 ? -13.548 -8.440 -9.629 1.00 94.19 157 ARG A CA 1
ATOM 1227 C C . ARG A 1 157 ? -13.977 -8.209 -11.073 1.00 94.19 157 ARG A C 1
ATOM 1229 O O . ARG A 1 157 ? -14.354 -9.168 -11.741 1.00 94.19 157 ARG A O 1
ATOM 1236 N N . ASN A 1 158 ? -13.857 -6.978 -11.566 1.00 94.94 158 ASN A N 1
ATOM 1237 C CA . ASN A 1 158 ? -14.186 -6.648 -12.952 1.00 94.94 158 ASN A CA 1
ATOM 1238 C C . ASN A 1 158 ? -13.260 -7.376 -13.935 1.00 94.94 158 ASN A C 1
ATOM 1240 O O . ASN A 1 158 ? -13.729 -8.014 -14.875 1.00 94.94 158 ASN A O 1
ATOM 1244 N N . SER A 1 159 ? -11.949 -7.371 -13.680 1.00 97.38 159 SER A N 1
ATOM 1245 C CA . SER A 1 159 ? -10.970 -8.055 -14.538 1.00 97.38 159 SER A CA 1
ATOM 1246 C C . SER A 1 159 ? -11.191 -9.568 -14.570 1.00 97.38 159 SER A C 1
ATOM 1248 O O . SER A 1 159 ? -11.203 -10.174 -15.640 1.00 97.38 159 SER A O 1
ATOM 1250 N N . LEU A 1 160 ? -11.457 -10.177 -13.412 1.00 96.31 160 LEU A N 1
ATOM 1251 C CA . LEU A 1 160 ? -11.775 -11.598 -13.294 1.00 96.31 160 LEU A CA 1
ATOM 1252 C C . LEU A 1 160 ? -13.091 -11.958 -13.990 1.00 96.31 160 LEU A C 1
ATOM 1254 O O . LEU A 1 160 ? -13.169 -13.011 -14.616 1.00 96.31 160 LEU A O 1
ATOM 1258 N N . ALA A 1 161 ? -14.109 -11.100 -13.921 1.00 94.81 161 ALA A N 1
ATOM 1259 C CA . ALA A 1 161 ? -15.371 -11.324 -14.619 1.00 94.81 161 ALA A CA 1
ATOM 1260 C C . ALA A 1 161 ? -15.209 -11.255 -16.148 1.00 94.81 161 ALA A C 1
ATOM 1262 O O . ALA A 1 161 ? -15.798 -12.060 -16.866 1.00 94.81 161 ALA A O 1
ATOM 1263 N N . GLU A 1 162 ? -14.396 -10.323 -16.650 1.00 95.75 162 GLU A N 1
ATOM 1264 C CA . GLU A 1 162 ? -14.210 -10.099 -18.089 1.00 95.75 162 GLU A CA 1
ATOM 1265 C C . GLU A 1 162 ? -13.201 -11.053 -18.737 1.00 95.75 162 GLU A C 1
ATOM 1267 O O . GLU A 1 162 ? -13.394 -11.498 -19.867 1.00 95.75 162 GLU A O 1
ATOM 1272 N N . ARG A 1 163 ? -12.086 -11.321 -18.052 1.00 95.44 163 ARG A N 1
ATOM 1273 C CA . ARG A 1 163 ? -10.907 -12.003 -18.615 1.00 95.44 163 ARG A CA 1
ATOM 1274 C C . ARG A 1 163 ? -10.529 -13.277 -17.877 1.00 95.44 163 ARG A C 1
ATOM 1276 O O . ARG A 1 163 ? -9.597 -13.955 -18.299 1.00 95.44 163 ARG A O 1
ATOM 1283 N N . ASN A 1 164 ? -11.237 -13.614 -16.798 1.00 96.69 164 ASN A N 1
ATOM 1284 C CA . ASN A 1 164 ? -10.918 -14.750 -15.934 1.00 96.69 164 ASN A CA 1
ATOM 1285 C C . ASN A 1 164 ? -9.488 -14.708 -15.359 1.00 96.69 164 ASN A C 1
ATOM 1287 O O . ASN A 1 164 ? -8.918 -15.736 -14.997 1.00 96.69 164 ASN A O 1
ATOM 1291 N N . GLU A 1 165 ? -8.912 -13.511 -15.285 1.00 97.12 165 GLU A N 1
ATOM 1292 C CA . GLU A 1 165 ? -7.568 -13.254 -14.791 1.00 97.12 165 GLU A CA 1
ATOM 1293 C C . GLU A 1 165 ? -7.493 -11.810 -14.282 1.00 97.12 165 GLU A C 1
ATOM 1295 O O . GLU A 1 165 ? -8.116 -10.917 -14.860 1.00 97.12 165 GLU A O 1
ATOM 1300 N N . PHE A 1 166 ? -6.726 -11.582 -13.217 1.00 98.50 166 PHE A N 1
ATOM 1301 C CA . PHE A 1 166 ? -6.359 -10.241 -12.766 1.00 98.50 166 PHE A CA 1
ATOM 1302 C C . PHE A 1 166 ? -4.843 -10.118 -12.628 1.00 98.50 166 PHE A C 1
ATOM 1304 O O . PHE A 1 166 ? -4.199 -10.939 -11.982 1.00 98.50 166 PHE A O 1
ATOM 1311 N N . ARG A 1 167 ? -4.254 -9.091 -13.235 1.00 98.56 167 ARG A N 1
ATOM 1312 C CA . ARG A 1 167 ? -2.801 -8.885 -13.280 1.00 98.56 167 ARG A CA 1
ATOM 1313 C C . ARG A 1 167 ? -2.435 -7.603 -12.559 1.00 98.56 167 ARG A C 1
ATOM 1315 O O . ARG A 1 167 ? -2.747 -6.512 -13.039 1.00 98.56 167 ARG A O 1
ATOM 1322 N N . ILE A 1 168 ? -1.725 -7.737 -11.445 1.00 98.81 168 ILE A N 1
ATOM 1323 C CA . ILE A 1 168 ? -1.345 -6.612 -10.593 1.00 98.81 168 ILE A CA 1
ATOM 1324 C C . ILE A 1 168 ? 0.170 -6.542 -10.402 1.00 98.81 168 ILE A C 1
ATOM 1326 O O . ILE A 1 168 ? 0.829 -7.555 -10.164 1.00 98.81 168 ILE A O 1
ATOM 1330 N N . ALA A 1 169 ? 0.732 -5.338 -10.501 1.00 98.88 169 ALA A N 1
ATOM 1331 C CA . ALA A 1 169 ? 2.082 -5.042 -10.038 1.00 98.88 169 ALA A CA 1
ATOM 1332 C C . ALA A 1 169 ? 2.031 -4.318 -8.690 1.00 98.88 169 ALA A C 1
ATOM 1334 O O . ALA A 1 169 ? 1.368 -3.288 -8.557 1.00 98.88 169 ALA A O 1
ATOM 1335 N N . LEU A 1 170 ? 2.732 -4.867 -7.702 1.00 98.75 170 LEU A N 1
ATOM 1336 C CA . LEU A 1 170 ? 2.862 -4.308 -6.362 1.00 98.75 170 LEU A CA 1
ATOM 1337 C C . LEU A 1 170 ? 4.049 -3.345 -6.290 1.00 98.75 170 LEU A C 1
ATOM 1339 O O . LEU A 1 170 ? 5.091 -3.578 -6.903 1.00 98.75 170 LEU A O 1
ATOM 1343 N N . SER A 1 171 ? 3.907 -2.297 -5.487 1.00 97.44 171 SER A N 1
ATOM 1344 C CA . SER A 1 171 ? 4.986 -1.391 -5.093 1.00 97.44 171 SER A CA 1
ATOM 1345 C C . SER A 1 171 ? 5.454 -1.647 -3.660 1.00 97.44 171 SER A C 1
ATOM 1347 O O . SER A 1 171 ? 4.734 -2.224 -2.835 1.00 97.44 171 SER A O 1
ATOM 1349 N N . GLY A 1 172 ? 6.680 -1.213 -3.370 1.00 92.00 172 GLY A N 1
ATOM 1350 C CA . GLY A 1 172 ? 7.251 -1.183 -2.026 1.00 92.00 172 GLY A CA 1
ATOM 1351 C C . GLY A 1 172 ? 6.896 0.065 -1.213 1.00 92.00 172 GLY A C 1
ATOM 1352 O O . GLY A 1 172 ? 6.333 1.032 -1.719 1.00 92.00 172 GLY A O 1
ATOM 1353 N N . GLY A 1 173 ? 7.304 0.066 0.057 1.00 86.69 173 GLY A N 1
ATOM 1354 C CA . GLY A 1 173 ? 7.188 1.213 0.963 1.00 86.69 173 GLY A CA 1
ATOM 1355 C C . GLY A 1 173 ? 6.103 1.072 2.032 1.00 86.69 173 GLY A C 1
ATOM 1356 O O . GLY A 1 173 ? 5.311 0.130 2.035 1.00 86.69 173 GLY A O 1
ATOM 1357 N N . ASN A 1 174 ? 6.072 2.030 2.961 1.00 80.12 174 ASN A N 1
ATOM 1358 C CA . ASN A 1 174 ? 5.172 1.987 4.120 1.00 80.12 174 ASN A CA 1
ATOM 1359 C C . ASN A 1 174 ? 3.707 2.222 3.734 1.00 80.12 174 ASN A C 1
ATOM 1361 O O . ASN A 1 174 ? 2.813 1.587 4.290 1.00 80.12 174 ASN A O 1
ATOM 1365 N N . THR A 1 175 ? 3.451 3.076 2.740 1.00 86.38 175 THR A N 1
ATOM 1366 C CA . THR A 1 175 ? 2.088 3.341 2.267 1.00 86.38 175 THR A CA 1
ATOM 1367 C C . THR A 1 175 ? 1.444 2.082 1.664 1.00 86.38 175 THR A C 1
ATOM 1369 O O . THR A 1 175 ? 0.382 1.687 2.156 1.00 86.38 175 THR A O 1
ATOM 1372 N N . PRO A 1 176 ? 2.074 1.361 0.707 1.00 92.50 176 PRO A N 1
ATOM 1373 C CA . PRO A 1 176 ? 1.528 0.088 0.230 1.00 92.50 176 PRO A CA 1
ATOM 1374 C C . PRO A 1 176 ? 1.445 -0.997 1.307 1.00 92.50 176 PRO A C 1
ATOM 1376 O O . PRO A 1 176 ? 0.471 -1.743 1.321 1.00 92.50 176 PRO A O 1
ATOM 1379 N N . ARG A 1 177 ? 2.388 -1.046 2.265 1.00 90.81 177 ARG A N 1
ATOM 1380 C CA . ARG A 1 177 ? 2.356 -1.997 3.395 1.00 90.81 177 ARG A CA 1
ATOM 1381 C C . ARG A 1 177 ? 1.005 -1.995 4.114 1.00 90.81 177 ARG A C 1
ATOM 1383 O O . ARG A 1 177 ? 0.438 -3.052 4.381 1.00 90.81 177 ARG A O 1
ATOM 1390 N N . ARG A 1 178 ? 0.463 -0.805 4.393 1.00 85.94 178 ARG A N 1
ATOM 1391 C CA . ARG A 1 178 ? -0.840 -0.637 5.058 1.00 85.94 178 ARG A CA 1
ATOM 1392 C C . ARG A 1 178 ? -2.001 -1.117 4.185 1.00 85.94 178 ARG A C 1
ATOM 1394 O O . ARG A 1 178 ? -2.911 -1.779 4.685 1.00 85.94 178 ARG A O 1
ATOM 1401 N N . VAL A 1 179 ? -1.950 -0.820 2.885 1.00 93.00 179 VAL A N 1
ATOM 1402 C CA . VAL A 1 179 ? -2.945 -1.278 1.901 1.00 93.00 179 VAL A CA 1
ATOM 1403 C C . VAL A 1 179 ? -2.945 -2.802 1.811 1.00 93.00 179 VAL A C 1
ATOM 1405 O O . VAL A 1 179 ? -4.008 -3.410 1.863 1.00 93.00 179 VAL A O 1
ATOM 1408 N N . TYR A 1 180 ? -1.775 -3.436 1.760 1.00 95.69 180 TYR A N 1
ATOM 1409 C CA . TYR A 1 180 ? -1.621 -4.889 1.652 1.00 95.69 180 TYR A CA 1
ATOM 1410 C C . TYR A 1 180 ? -2.143 -5.631 2.879 1.00 95.69 180 TYR A C 1
ATOM 1412 O O . TYR A 1 180 ? -2.929 -6.566 2.724 1.00 95.69 180 TYR A O 1
ATOM 1420 N N . THR A 1 181 ? -1.823 -5.156 4.086 1.00 90.19 181 THR A N 1
ATOM 1421 C CA . THR A 1 181 ? -2.368 -5.717 5.333 1.00 90.19 181 THR A CA 1
ATOM 1422 C C . THR A 1 181 ? -3.900 -5.698 5.347 1.00 90.19 181 THR A C 1
ATOM 1424 O O . THR A 1 181 ? -4.537 -6.661 5.782 1.00 90.19 181 THR A O 1
ATOM 1427 N N . LYS A 1 182 ? -4.525 -4.621 4.846 1.00 88.94 182 LYS A N 1
ATOM 1428 C CA . LYS A 1 182 ? -5.990 -4.520 4.760 1.00 88.94 182 LYS A CA 1
ATOM 1429 C C . LYS A 1 182 ? -6.567 -5.332 3.595 1.00 88.94 182 LYS A C 1
ATOM 1431 O O . LYS A 1 182 ? -7.616 -5.964 3.759 1.00 88.94 182 LYS A O 1
ATOM 1436 N N . LEU A 1 183 ? -5.877 -5.376 2.455 1.00 94.19 183 LEU A N 1
ATOM 1437 C CA . LEU A 1 183 ? -6.247 -6.178 1.289 1.00 94.19 183 LEU A CA 1
ATOM 1438 C C . LEU A 1 183 ? -6.264 -7.666 1.630 1.00 94.19 183 LEU A C 1
ATOM 1440 O O . LEU A 1 183 ? -7.176 -8.366 1.211 1.00 94.19 183 LEU A O 1
ATOM 1444 N N . ALA A 1 184 ? -5.323 -8.145 2.441 1.00 91.75 184 ALA A N 1
ATOM 1445 C CA . ALA A 1 184 ? -5.270 -9.550 2.817 1.00 91.75 184 ALA A CA 1
ATOM 1446 C C . ALA A 1 184 ? -6.506 -10.021 3.599 1.00 91.75 184 ALA A C 1
ATOM 1448 O O . ALA A 1 184 ? -6.929 -11.168 3.481 1.00 91.75 184 ALA A O 1
ATOM 1449 N N . ARG A 1 185 ? -7.114 -9.120 4.381 1.00 85.94 185 ARG A N 1
ATOM 1450 C CA . ARG A 1 185 ? -8.349 -9.392 5.131 1.00 85.94 185 ARG A CA 1
ATOM 1451 C C . ARG A 1 185 ? -9.591 -9.220 4.255 1.00 85.94 185 ARG A C 1
ATOM 1453 O O . ARG A 1 185 ? -10.483 -10.062 4.281 1.00 85.94 185 ARG A O 1
ATOM 1460 N N . THR A 1 186 ? -9.638 -8.137 3.479 1.00 82.75 186 THR A N 1
ATOM 1461 C CA . THR A 1 186 ? -10.824 -7.720 2.705 1.00 82.75 186 THR A CA 1
ATOM 1462 C C . THR A 1 186 ? -10.967 -8.499 1.394 1.00 82.75 186 THR A C 1
ATOM 1464 O O . THR A 1 186 ? -12.067 -8.854 0.985 1.00 82.75 186 THR A O 1
ATOM 1467 N N . GLY A 1 187 ? -9.845 -8.804 0.745 1.00 81.88 187 GLY A N 1
ATOM 1468 C CA . GLY A 1 187 ? -9.747 -9.546 -0.511 1.00 81.88 187 GLY A CA 1
ATOM 1469 C C . GLY A 1 187 ? -9.659 -11.062 -0.338 1.00 81.88 187 GLY A C 1
ATOM 1470 O O . GLY A 1 187 ? -9.310 -11.751 -1.288 1.00 81.88 187 GLY A O 1
ATOM 1471 N N . ARG A 1 188 ? -9.961 -11.603 0.850 1.00 80.25 188 ARG A N 1
ATOM 1472 C CA . ARG A 1 188 ? -9.921 -13.050 1.153 1.00 80.25 188 ARG A CA 1
ATOM 1473 C C . ARG A 1 188 ? -10.727 -13.924 0.186 1.00 80.25 188 ARG A C 1
ATOM 1475 O O . ARG A 1 188 ? -10.376 -15.080 -0.008 1.00 80.25 188 ARG A O 1
ATOM 1482 N N . ASP A 1 189 ? -11.776 -13.365 -0.415 1.00 82.75 189 ASP A N 1
ATOM 1483 C CA . ASP A 1 189 ? -12.663 -14.073 -1.342 1.00 82.75 189 ASP A CA 1
ATOM 1484 C C . ASP A 1 189 ? -12.270 -13.857 -2.819 1.00 82.75 189 ASP A C 1
ATOM 1486 O O . ASP A 1 189 ? -12.972 -14.314 -3.722 1.00 82.75 189 ASP A O 1
ATOM 1490 N N . LEU A 1 190 ? -11.170 -13.141 -3.095 1.00 91.06 190 LEU A N 1
ATOM 1491 C CA . LEU A 1 190 ? -10.627 -13.059 -4.448 1.00 91.06 190 LEU A CA 1
ATOM 1492 C C . LEU A 1 190 ? -10.022 -14.418 -4.847 1.00 91.06 190 LEU A C 1
ATOM 1494 O O . LEU A 1 190 ? -9.322 -15.034 -4.042 1.00 91.06 190 LEU A O 1
ATOM 1498 N N . PRO A 1 191 ? -10.234 -14.883 -6.091 1.00 94.12 191 PRO A N 1
ATOM 1499 C CA . PRO A 1 191 ? -9.622 -16.105 -6.608 1.00 94.12 191 PRO A CA 1
ATOM 1500 C C . PRO A 1 191 ? -8.132 -15.868 -6.891 1.00 94.12 191 PRO A C 1
ATOM 1502 O O . PRO A 1 191 ? -7.724 -15.625 -8.028 1.00 94.12 191 PRO A O 1
ATOM 1505 N N . TRP A 1 192 ? -7.303 -15.904 -5.845 1.00 95.81 192 TRP A N 1
ATOM 1506 C CA . TRP A 1 192 ? -5.864 -15.633 -5.920 1.00 95.81 192 TRP A CA 1
ATOM 1507 C C . TRP A 1 192 ? -5.119 -16.549 -6.895 1.00 95.81 192 TRP A C 1
ATOM 1509 O O . TRP A 1 192 ? -4.100 -16.153 -7.451 1.00 95.81 192 TRP A O 1
ATOM 1519 N N . GLU A 1 193 ? -5.634 -17.744 -7.178 1.00 96.12 193 GLU A N 1
ATOM 1520 C CA . GLU A 1 193 ? -5.104 -18.651 -8.198 1.00 96.12 193 GLU A CA 1
ATOM 1521 C C . GLU A 1 193 ? -5.297 -18.166 -9.643 1.00 96.12 193 GLU A C 1
ATOM 1523 O O . GLU A 1 193 ? -4.678 -18.726 -10.550 1.00 96.12 193 GLU A O 1
ATOM 1528 N N . ARG A 1 194 ? -6.152 -17.158 -9.850 1.00 97.12 194 ARG A N 1
ATOM 1529 C CA . ARG A 1 194 ? -6.384 -16.447 -11.119 1.00 97.12 194 ARG A CA 1
ATOM 1530 C C . ARG A 1 194 ? -5.844 -15.015 -11.086 1.00 97.12 194 ARG A C 1
ATOM 1532 O O . ARG A 1 194 ? -6.062 -14.253 -12.026 1.00 97.12 194 ARG A O 1
ATOM 1539 N N . THR A 1 195 ? -5.143 -14.648 -10.020 1.00 97.81 195 THR A N 1
ATOM 1540 C CA . THR A 1 195 ? -4.468 -13.359 -9.901 1.00 97.81 195 THR A CA 1
ATOM 1541 C C . THR A 1 195 ? -2.976 -13.563 -10.112 1.00 97.81 195 THR A C 1
ATOM 1543 O O . THR A 1 195 ? -2.372 -14.367 -9.412 1.00 97.81 195 THR A O 1
ATOM 1546 N N . LEU A 1 196 ? -2.366 -12.836 -11.045 1.00 98.31 196 LEU A N 1
ATOM 1547 C CA . LEU A 1 196 ? -0.920 -12.829 -11.245 1.00 98.31 196 LEU A CA 1
ATOM 1548 C C . LEU A 1 196 ? -0.315 -11.565 -10.631 1.00 98.31 196 LEU A C 1
ATOM 1550 O O . LEU A 1 196 ? -0.624 -10.443 -11.038 1.00 98.31 196 LEU A O 1
ATOM 1554 N N . ILE A 1 197 ? 0.558 -11.770 -9.650 1.00 98.56 197 ILE A N 1
ATOM 1555 C CA . ILE A 1 197 ? 1.257 -10.741 -8.894 1.00 98.56 197 ILE A CA 1
ATOM 1556 C C . ILE A 1 197 ? 2.675 -10.577 -9.422 1.00 98.56 197 ILE A C 1
ATOM 1558 O O . ILE A 1 197 ? 3.470 -11.514 -9.449 1.00 98.56 197 ILE A O 1
ATOM 1562 N N . THR A 1 198 ? 2.993 -9.344 -9.785 1.00 98.81 198 THR A N 1
ATOM 1563 C CA . THR A 1 198 ? 4.320 -8.876 -10.195 1.00 98.81 198 THR A CA 1
ATOM 1564 C C . THR A 1 198 ? 4.766 -7.735 -9.276 1.00 98.81 198 THR A C 1
ATOM 1566 O O . THR A 1 198 ? 3.992 -7.284 -8.431 1.00 98.81 198 THR A O 1
ATOM 1569 N N . PHE A 1 199 ? 6.002 -7.260 -9.412 1.00 98.81 199 PHE A N 1
ATOM 1570 C CA . PHE A 1 199 ? 6.542 -6.150 -8.622 1.00 98.81 199 PHE A CA 1
ATOM 1571 C C . PHE A 1 199 ? 7.011 -5.050 -9.566 1.00 98.81 199 PHE A C 1
ATOM 1573 O O . PHE A 1 199 ? 7.688 -5.347 -10.542 1.00 98.81 199 PHE A O 1
ATOM 1580 N N . GLY A 1 200 ? 6.627 -3.800 -9.301 1.00 98.31 200 GLY A N 1
ATOM 1581 C CA . GLY A 1 200 ? 7.013 -2.658 -10.134 1.00 98.31 200 GLY A CA 1
ATOM 1582 C C . GLY A 1 200 ? 8.490 -2.292 -9.996 1.00 98.31 200 GLY A C 1
ATOM 1583 O O . GLY A 1 200 ? 9.103 -1.810 -10.946 1.00 98.31 200 GLY A O 1
ATOM 1584 N N . ASP A 1 201 ? 9.071 -2.550 -8.829 1.00 98.69 201 ASP A N 1
ATOM 1585 C CA . ASP A 1 201 ? 10.494 -2.413 -8.555 1.00 98.69 201 ASP A CA 1
ATOM 1586 C C . ASP A 1 201 ? 10.930 -3.321 -7.398 1.00 98.69 201 ASP A C 1
ATOM 1588 O O . ASP A 1 201 ? 10.105 -3.832 -6.634 1.00 98.69 201 ASP A O 1
ATOM 1592 N N . GLU A 1 202 ? 12.239 -3.527 -7.261 1.00 98.69 202 GLU A N 1
ATOM 1593 C CA . GLU A 1 202 ? 12.828 -4.301 -6.170 1.00 98.69 202 GLU A CA 1
ATOM 1594 C C . GLU A 1 202 ? 14.266 -3.855 -5.870 1.00 98.69 202 GLU A C 1
ATOM 1596 O O . GLU A 1 202 ? 15.020 -3.382 -6.729 1.00 98.69 202 GLU A O 1
ATOM 1601 N N . ARG A 1 203 ? 14.653 -4.007 -4.607 1.00 98.56 203 ARG A N 1
ATOM 1602 C CA . ARG A 1 203 ? 15.997 -3.758 -4.103 1.00 98.56 203 ARG A CA 1
ATOM 1603 C C . ARG A 1 203 ? 16.861 -4.964 -4.463 1.00 98.56 203 ARG A C 1
ATOM 1605 O O . ARG A 1 203 ? 16.421 -6.098 -4.316 1.00 98.56 203 ARG A O 1
ATOM 1612 N N . CYS A 1 204 ? 18.092 -4.738 -4.926 1.00 98.31 204 CYS A N 1
ATOM 1613 C CA . CYS A 1 204 ? 19.021 -5.833 -5.235 1.00 98.31 204 CYS A CA 1
ATOM 1614 C C . CYS A 1 204 ? 19.608 -6.428 -3.941 1.00 98.31 204 CYS A C 1
ATOM 1616 O O . CYS A 1 204 ? 20.764 -6.185 -3.601 1.00 98.31 204 CYS A O 1
ATOM 1618 N N . VAL A 1 205 ? 18.755 -7.123 -3.186 1.00 98.25 205 VAL A N 1
ATOM 1619 C CA . VAL A 1 205 ? 19.022 -7.776 -1.900 1.00 98.25 205 VAL A CA 1
ATOM 1620 C C . VAL A 1 205 ? 18.327 -9.149 -1.850 1.00 98.25 205 VAL A C 1
ATOM 1622 O O . VAL A 1 205 ? 17.420 -9.402 -2.652 1.00 98.25 205 VAL A O 1
ATOM 1625 N N . PRO A 1 206 ? 18.714 -10.045 -0.921 1.00 98.31 206 PRO A N 1
ATOM 1626 C CA . PRO A 1 206 ? 18.010 -11.303 -0.672 1.00 98.31 206 PRO A CA 1
ATOM 1627 C C . PRO A 1 206 ? 16.498 -11.150 -0.403 1.00 98.31 206 PRO A C 1
ATOM 1629 O O . PRO A 1 206 ? 16.067 -10.144 0.160 1.00 98.31 206 PRO A O 1
ATOM 1632 N N . PRO A 1 207 ? 15.664 -12.150 -0.755 1.00 97.81 207 PRO A N 1
ATOM 1633 C CA . PRO A 1 207 ? 14.200 -12.083 -0.619 1.00 97.81 207 PRO A CA 1
ATOM 1634 C C . PRO A 1 207 ? 13.683 -12.116 0.834 1.00 97.81 207 PRO A C 1
ATOM 1636 O O . PRO A 1 207 ? 12.476 -12.039 1.077 1.00 97.81 207 PRO A O 1
ATOM 1639 N N . ASP A 1 208 ? 14.568 -12.311 1.804 1.00 96.75 208 ASP A N 1
ATOM 1640 C CA . ASP A 1 208 ? 14.338 -12.243 3.244 1.00 96.75 208 ASP A CA 1
ATOM 1641 C C . ASP A 1 208 ? 14.993 -11.011 3.894 1.00 96.75 208 ASP A C 1
ATOM 1643 O O . ASP A 1 208 ? 14.821 -10.793 5.094 1.00 96.75 208 ASP A O 1
ATOM 1647 N N . ASP A 1 209 ? 15.656 -10.153 3.116 1.00 97.88 209 ASP A N 1
ATOM 1648 C CA . ASP A 1 209 ? 16.178 -8.869 3.583 1.00 97.88 209 ASP A CA 1
ATOM 1649 C C . ASP A 1 209 ? 15.035 -7.902 3.933 1.00 97.88 209 ASP A C 1
ATOM 1651 O O . ASP A 1 209 ? 13.992 -7.874 3.273 1.00 97.88 209 ASP A O 1
ATOM 1655 N N . GLU A 1 210 ? 15.220 -7.089 4.975 1.00 93.94 210 GLU A N 1
ATOM 1656 C CA . GLU A 1 210 ? 14.229 -6.105 5.442 1.00 93.94 210 GLU A CA 1
ATOM 1657 C C . GLU A 1 210 ? 13.880 -5.051 4.384 1.00 93.94 210 GLU A C 1
ATOM 1659 O O . GLU A 1 210 ? 12.787 -4.482 4.405 1.00 93.94 210 GLU A O 1
ATOM 1664 N N . GLN A 1 211 ? 14.785 -4.806 3.435 1.00 94.44 211 GLN A N 1
ATOM 1665 C CA . GLN A 1 211 ? 14.586 -3.863 2.342 1.00 94.44 211 GLN A CA 1
ATOM 1666 C C . GLN A 1 211 ? 13.861 -4.471 1.136 1.00 94.44 211 GLN A C 1
ATOM 1668 O O . GLN A 1 211 ? 13.526 -3.715 0.220 1.00 94.44 211 GLN A O 1
ATOM 1673 N N . SER A 1 212 ? 13.613 -5.785 1.101 1.00 98.25 212 SER A N 1
ATOM 1674 C CA . SER A 1 212 ? 12.929 -6.433 -0.023 1.00 98.25 212 SER A CA 1
ATOM 1675 C C . SER A 1 212 ? 11.441 -6.068 -0.065 1.00 98.25 212 SER A C 1
ATOM 1677 O O . SER A 1 212 ? 10.682 -6.286 0.887 1.00 98.25 212 SER A O 1
ATOM 1679 N N . ASN A 1 213 ? 10.997 -5.572 -1.219 1.00 98.50 213 ASN A N 1
ATOM 1680 C CA . ASN A 1 213 ? 9.587 -5.346 -1.516 1.00 98.50 213 ASN A CA 1
ATOM 1681 C C . ASN A 1 213 ? 8.817 -6.674 -1.509 1.00 98.50 213 ASN A C 1
ATOM 1683 O O . ASN A 1 213 ? 7.706 -6.737 -0.977 1.00 98.50 213 ASN A O 1
ATOM 1687 N N . TYR A 1 214 ? 9.420 -7.748 -2.031 1.00 98.56 214 TYR A N 1
ATOM 1688 C CA . TYR A 1 214 ? 8.867 -9.095 -1.954 1.00 98.56 214 TYR A CA 1
ATOM 1689 C C . TYR A 1 214 ? 8.687 -9.562 -0.511 1.00 98.56 214 TYR A C 1
ATOM 1691 O O . TYR A 1 214 ? 7.605 -10.046 -0.185 1.00 98.56 214 TYR A O 1
ATOM 1699 N N . ARG A 1 215 ? 9.678 -9.388 0.378 1.00 98.25 215 ARG A N 1
ATOM 1700 C CA . ARG A 1 215 ? 9.514 -9.733 1.802 1.00 98.25 215 ARG A CA 1
ATOM 1701 C C . ARG A 1 215 ? 8.335 -8.989 2.420 1.00 98.25 215 ARG A C 1
ATOM 1703 O O . ARG A 1 215 ? 7.490 -9.617 3.056 1.00 98.25 215 ARG A O 1
ATOM 1710 N N . MET A 1 216 ? 8.257 -7.676 2.208 1.00 97.94 216 MET A N 1
ATOM 1711 C CA . MET A 1 216 ? 7.175 -6.852 2.748 1.00 97.94 216 MET A CA 1
ATOM 1712 C C . MET A 1 216 ? 5.804 -7.329 2.252 1.00 97.94 216 MET A C 1
ATOM 1714 O O . MET A 1 216 ? 4.900 -7.547 3.062 1.00 97.94 216 MET A O 1
ATOM 1718 N N . ALA A 1 217 ? 5.650 -7.563 0.945 1.00 98.25 217 ALA A N 1
ATOM 1719 C CA . ALA A 1 217 ? 4.419 -8.115 0.383 1.00 98.25 217 ALA A CA 1
ATOM 1720 C C . ALA A 1 217 ? 4.147 -9.538 0.892 1.00 98.25 217 ALA A C 1
ATOM 1722 O O . ALA A 1 217 ? 2.992 -9.912 1.096 1.00 98.25 217 ALA A O 1
ATOM 1723 N N . ARG A 1 218 ? 5.198 -10.329 1.149 1.00 97.81 218 ARG A N 1
ATOM 1724 C CA . ARG A 1 218 ? 5.070 -11.685 1.680 1.00 97.81 218 ARG A CA 1
ATOM 1725 C C . ARG A 1 218 ? 4.427 -11.686 3.062 1.00 97.81 218 ARG A C 1
ATOM 1727 O O . ARG A 1 218 ? 3.480 -12.429 3.300 1.00 97.81 218 ARG A O 1
ATOM 1734 N N . GLU A 1 219 ? 4.942 -10.840 3.948 1.00 95.81 219 GLU A N 1
ATOM 1735 C CA . GLU A 1 219 ? 4.497 -10.711 5.338 1.00 95.81 219 GLU A CA 1
ATOM 1736 C C . GLU A 1 219 ? 3.107 -10.078 5.458 1.00 95.81 219 GLU A C 1
ATOM 1738 O O . GLU A 1 219 ? 2.340 -10.449 6.342 1.00 95.81 219 GLU A O 1
ATOM 1743 N N . THR A 1 220 ? 2.770 -9.138 4.571 1.00 95.06 220 THR A N 1
ATOM 1744 C CA . THR A 1 220 ? 1.532 -8.347 4.684 1.00 95.06 220 THR A CA 1
ATOM 1745 C C . THR A 1 220 ? 0.377 -8.841 3.825 1.00 95.06 220 THR A C 1
ATOM 1747 O O . THR A 1 220 ? -0.773 -8.639 4.209 1.00 95.06 220 THR A O 1
ATOM 1750 N N . LEU A 1 221 ? 0.654 -9.504 2.698 1.00 97.00 221 LEU A N 1
ATOM 1751 C CA . LEU A 1 221 ? -0.362 -9.982 1.759 1.00 97.00 221 LEU A CA 1
ATOM 1752 C C . LEU A 1 221 ? -0.266 -11.480 1.488 1.00 97.00 221 LEU A C 1
ATOM 1754 O O . LEU A 1 221 ? -1.225 -12.195 1.755 1.00 97.00 221 LEU A O 1
ATOM 1758 N N . VAL A 1 222 ? 0.869 -11.963 0.977 1.00 96.56 222 VAL A N 1
ATOM 1759 C CA . VAL A 1 222 ? 0.982 -13.336 0.445 1.00 96.56 222 VAL A CA 1
ATOM 1760 C C . VAL A 1 222 ? 0.657 -14.383 1.500 1.00 96.56 222 VAL A C 1
ATOM 1762 O O . VAL A 1 222 ? -0.202 -15.231 1.271 1.00 96.56 222 VAL A O 1
ATOM 1765 N N . VAL A 1 223 ? 1.326 -14.321 2.655 1.00 95.25 223 VAL A N 1
ATOM 1766 C CA . VAL A 1 223 ? 1.128 -15.295 3.732 1.00 95.25 223 VAL A CA 1
ATOM 1767 C C . VAL A 1 223 ? -0.248 -15.116 4.378 1.00 95.25 223 VAL A C 1
ATOM 1769 O O . VAL A 1 223 ? -0.975 -16.106 4.454 1.00 95.25 223 VAL A O 1
ATOM 1772 N N . PRO A 1 224 ? -0.677 -13.902 4.788 1.00 92.81 224 PRO A N 1
ATOM 1773 C CA . PRO A 1 224 ? -1.980 -13.746 5.434 1.00 92.81 224 PRO A CA 1
ATOM 1774 C C . PRO A 1 224 ? -3.179 -14.108 4.540 1.00 92.81 224 PRO A C 1
ATOM 1776 O O . PRO A 1 224 ? -4.154 -14.672 5.037 1.00 92.81 224 PRO A O 1
ATOM 1779 N N . ALA A 1 225 ? -3.116 -13.836 3.231 1.00 92.81 225 ALA A N 1
ATOM 1780 C CA . ALA A 1 225 ? -4.179 -14.179 2.280 1.00 92.81 225 ALA A CA 1
ATOM 1781 C C . ALA A 1 225 ? -3.980 -15.532 1.572 1.00 92.81 225 ALA A C 1
ATOM 1783 O O . ALA A 1 225 ? -4.788 -15.885 0.717 1.00 92.81 225 ALA A O 1
ATOM 1784 N N . HIS A 1 226 ? -2.968 -16.316 1.963 1.00 92.94 226 HIS A N 1
ATOM 1785 C CA . HIS A 1 226 ? -2.704 -17.664 1.440 1.00 92.94 226 HIS A CA 1
ATOM 1786 C C . HIS A 1 226 ? -2.574 -17.707 -0.092 1.00 92.94 226 HIS A C 1
ATOM 1788 O O . HIS A 1 226 ? -3.123 -18.587 -0.759 1.00 92.94 226 HIS A O 1
ATOM 1794 N N . LEU A 1 227 ? -1.855 -16.737 -0.662 1.00 95.56 227 LEU A N 1
ATOM 1795 C CA . LEU A 1 227 ? -1.663 -16.662 -2.106 1.00 95.56 227 LEU A CA 1
ATOM 1796 C C . LEU A 1 227 ? -0.838 -17.862 -2.603 1.00 95.56 227 LEU A C 1
ATOM 1798 O O . LEU A 1 227 ? 0.192 -18.177 -2.004 1.00 95.56 227 LEU A O 1
ATOM 1802 N N . PRO A 1 228 ? -1.233 -18.510 -3.713 1.00 96.44 228 PRO A N 1
ATOM 1803 C CA . PRO A 1 228 ? -0.448 -19.589 -4.300 1.00 96.44 228 PRO A CA 1
ATOM 1804 C C . PRO A 1 228 ? 0.902 -19.091 -4.829 1.00 96.44 228 PRO A C 1
ATOM 1806 O O . PRO A 1 228 ? 0.947 -18.087 -5.533 1.00 96.44 228 PRO A O 1
ATOM 1809 N N . ASP A 1 229 ? 1.984 -19.845 -4.625 1.00 95.69 229 ASP A N 1
ATOM 1810 C CA . ASP A 1 229 ? 3.316 -19.476 -5.142 1.00 95.69 229 ASP A CA 1
ATOM 1811 C C . ASP A 1 229 ? 3.323 -19.253 -6.663 1.00 95.69 229 ASP A C 1
ATOM 1813 O O . ASP A 1 229 ? 3.968 -18.338 -7.168 1.00 95.69 229 ASP A O 1
ATOM 1817 N N . LYS A 1 230 ? 2.536 -20.046 -7.405 1.00 96.00 230 LYS A N 1
ATOM 1818 C CA . LYS A 1 230 ? 2.380 -19.917 -8.866 1.00 96.00 230 LYS A CA 1
ATOM 1819 C C . LYS A 1 230 ? 1.787 -18.574 -9.310 1.00 96.00 230 LYS A C 1
ATOM 1821 O O . LYS A 1 230 ? 1.915 -18.211 -10.474 1.00 96.00 230 LYS A O 1
ATOM 1826 N N . SER A 1 231 ? 1.103 -17.880 -8.405 1.00 97.19 231 SER A N 1
ATOM 1827 C CA . SER A 1 231 ? 0.489 -16.578 -8.648 1.00 97.19 231 SER A CA 1
ATOM 1828 C C . SER A 1 231 ? 1.488 -15.437 -8.477 1.00 97.19 231 SER A C 1
ATOM 1830 O O . SER A 1 231 ? 1.120 -14.287 -8.680 1.00 97.19 231 SER A O 1
ATOM 1832 N N . ILE A 1 232 ? 2.734 -15.713 -8.079 1.00 98.31 232 ILE A N 1
ATOM 1833 C CA . ILE A 1 232 ? 3.691 -14.689 -7.668 1.00 98.31 232 ILE A CA 1
ATOM 1834 C C . ILE A 1 232 ? 4.952 -14.769 -8.521 1.00 98.31 232 ILE A C 1
ATOM 1836 O O . ILE A 1 232 ? 5.680 -15.758 -8.520 1.00 98.31 232 ILE A O 1
ATOM 1840 N N . MET A 1 233 ? 5.256 -13.668 -9.196 1.00 98.44 233 MET A N 1
ATOM 1841 C CA . MET A 1 233 ? 6.474 -13.476 -9.968 1.00 98.44 233 MET A CA 1
ATOM 1842 C C . MET A 1 233 ? 7.314 -12.373 -9.319 1.00 98.44 233 MET A C 1
ATOM 1844 O O . MET A 1 233 ? 7.146 -11.179 -9.592 1.00 98.44 233 MET A O 1
ATOM 1848 N N . ARG A 1 234 ? 8.230 -12.777 -8.433 1.00 97.94 234 ARG A N 1
ATOM 1849 C CA . ARG A 1 234 ? 9.157 -11.864 -7.747 1.00 97.94 234 ARG A CA 1
ATOM 1850 C C . ARG A 1 234 ? 10.314 -11.442 -8.650 1.00 97.94 234 ARG A C 1
ATOM 1852 O O . ARG A 1 234 ? 10.793 -12.229 -9.466 1.00 97.94 234 ARG A O 1
ATOM 1859 N N . MET A 1 235 ? 10.796 -10.220 -8.463 1.00 98.62 235 MET A N 1
ATOM 1860 C CA . MET A 1 235 ? 12.096 -9.808 -8.987 1.00 98.62 235 MET A CA 1
ATOM 1861 C C . MET A 1 235 ? 13.202 -10.462 -8.146 1.00 98.62 235 MET A C 1
ATOM 1863 O O . MET A 1 235 ? 13.094 -10.547 -6.921 1.00 98.62 235 MET A O 1
ATOM 1867 N N . ARG A 1 236 ? 14.251 -10.977 -8.792 1.00 98.44 236 ARG A N 1
ATOM 1868 C CA . ARG A 1 236 ? 15.351 -11.674 -8.108 1.00 98.44 236 ARG A CA 1
ATOM 1869 C C . ARG A 1 236 ? 16.444 -10.693 -7.711 1.00 98.44 236 ARG A C 1
ATOM 1871 O O . ARG A 1 236 ? 17.445 -10.562 -8.403 1.00 98.44 236 ARG A O 1
ATOM 1878 N N . GLY A 1 237 ? 16.230 -9.985 -6.605 1.00 97.81 237 GLY A N 1
ATOM 1879 C CA . GLY A 1 237 ? 17.198 -9.018 -6.084 1.00 97.81 237 GLY A CA 1
ATOM 1880 C C . GLY A 1 237 ? 18.530 -9.640 -5.646 1.00 97.81 237 GLY A C 1
ATOM 1881 O O . GLY A 1 237 ? 19.533 -8.941 -5.564 1.00 97.81 237 GLY A O 1
ATOM 1882 N N . GLU A 1 238 ? 18.558 -10.950 -5.395 1.00 98.31 238 GLU A N 1
ATOM 1883 C CA . GLU A 1 238 ? 19.727 -11.668 -4.883 1.00 98.31 238 GLU A CA 1
ATOM 1884 C C . GLU A 1 238 ? 20.766 -12.070 -5.941 1.00 98.31 238 GLU A C 1
ATOM 1886 O O . GLU A 1 238 ? 21.806 -12.625 -5.586 1.00 98.31 238 GLU A O 1
ATOM 1891 N N . ILE A 1 239 ? 20.483 -11.852 -7.228 1.00 98.38 239 ILE A N 1
ATOM 1892 C CA . ILE A 1 239 ? 21.404 -12.176 -8.326 1.00 98.38 239 ILE A CA 1
ATOM 1893 C C . ILE A 1 239 ? 21.936 -10.902 -8.990 1.00 98.38 239 ILE A C 1
ATOM 1895 O O . ILE A 1 239 ? 21.567 -9.787 -8.626 1.00 98.38 239 ILE A O 1
ATOM 1899 N N . GLU A 1 240 ? 22.835 -11.070 -9.962 1.00 98.50 240 GLU A N 1
ATOM 1900 C CA . GLU A 1 240 ? 23.410 -9.957 -10.719 1.00 98.50 240 GLU A CA 1
ATOM 1901 C C . GLU A 1 240 ? 22.286 -9.094 -11.345 1.00 98.50 240 GLU A C 1
ATOM 1903 O O . GLU A 1 240 ? 21.399 -9.657 -11.998 1.00 98.50 240 GLU A O 1
ATOM 1908 N N . PRO A 1 241 ? 22.258 -7.762 -11.123 1.00 98.62 241 PRO A N 1
ATOM 1909 C CA . PRO A 1 241 ? 21.081 -6.951 -11.439 1.00 98.62 241 PRO A CA 1
ATOM 1910 C C . PRO A 1 241 ? 20.670 -6.971 -12.915 1.00 98.62 241 PRO A C 1
ATOM 1912 O O . PRO A 1 241 ? 19.480 -7.019 -13.227 1.00 98.62 241 PRO A O 1
ATOM 1915 N N . GLN A 1 242 ? 21.627 -6.938 -13.840 1.00 98.50 242 GLN A N 1
ATOM 1916 C CA . GLN A 1 242 ? 21.375 -6.937 -15.275 1.00 98.50 242 GLN A CA 1
ATOM 1917 C C . GLN A 1 242 ? 20.794 -8.285 -15.712 1.00 98.50 242 GLN A C 1
ATOM 1919 O O . GLN A 1 242 ? 19.847 -8.304 -16.501 1.00 98.50 242 GLN A O 1
ATOM 1924 N N . ILE A 1 243 ? 21.300 -9.392 -15.157 1.00 98.69 243 ILE A N 1
ATOM 1925 C CA . ILE A 1 243 ? 20.722 -10.728 -15.350 1.00 98.69 243 ILE A CA 1
ATOM 1926 C C . ILE A 1 243 ? 19.301 -10.778 -14.778 1.00 98.69 243 ILE A C 1
ATOM 1928 O O . ILE A 1 243 ? 18.385 -11.200 -15.478 1.00 98.69 243 ILE A O 1
ATOM 1932 N N . ALA A 1 244 ? 19.081 -10.292 -13.554 1.00 98.69 244 ALA A N 1
ATOM 1933 C CA . ALA A 1 244 ? 17.761 -10.297 -12.922 1.00 98.69 244 ALA A CA 1
ATOM 1934 C C . ALA A 1 244 ? 16.717 -9.495 -13.709 1.00 98.69 244 ALA A C 1
ATOM 1936 O O . ALA A 1 244 ? 15.579 -9.939 -13.865 1.00 98.69 244 ALA A O 1
ATOM 1937 N N . ALA A 1 245 ? 17.096 -8.319 -14.216 1.00 98.81 245 ALA A N 1
ATOM 1938 C CA . ALA A 1 245 ? 16.220 -7.490 -15.035 1.00 98.81 245 ALA A CA 1
ATOM 1939 C C . ALA A 1 245 ? 15.861 -8.180 -16.357 1.00 98.81 245 ALA A C 1
ATOM 1941 O O . ALA A 1 245 ? 14.700 -8.139 -16.768 1.00 98.81 245 ALA A O 1
ATOM 1942 N N . GLN A 1 246 ? 16.837 -8.836 -16.995 1.00 98.75 246 GLN A N 1
ATOM 1943 C CA . GLN A 1 246 ? 16.610 -9.587 -18.226 1.00 98.75 246 GLN A CA 1
ATOM 1944 C C . GLN A 1 246 ? 15.712 -10.807 -17.982 1.00 98.75 246 GLN A C 1
ATOM 1946 O O . GLN A 1 246 ? 14.720 -10.953 -18.685 1.00 98.75 246 GLN A O 1
ATOM 1951 N N . GLU A 1 247 ? 15.980 -11.615 -16.947 1.00 98.69 247 GLU A N 1
ATOM 1952 C CA . GLU A 1 247 ? 15.133 -12.763 -16.574 1.00 98.69 247 GLU A CA 1
ATOM 1953 C C . GLU A 1 247 ? 13.681 -12.328 -16.323 1.00 98.69 247 GLU A C 1
ATOM 1955 O O . GLU A 1 247 ? 12.736 -12.976 -16.774 1.00 98.69 247 GLU A O 1
ATOM 1960 N N . TYR A 1 248 ? 13.486 -11.206 -15.622 1.00 98.81 248 TYR A N 1
ATOM 1961 C CA . TYR A 1 248 ? 12.147 -10.689 -15.356 1.00 98.81 248 TYR A CA 1
ATOM 1962 C C . TYR A 1 248 ? 11.448 -10.217 -16.635 1.00 98.81 248 TYR A C 1
ATOM 1964 O O . TYR A 1 248 ? 10.264 -10.496 -16.822 1.00 98.81 248 TYR A O 1
ATOM 1972 N N . GLN A 1 249 ? 12.167 -9.529 -17.528 1.00 98.69 249 GLN A N 1
ATOM 1973 C CA . GLN A 1 249 ? 11.624 -9.111 -18.819 1.00 98.69 249 GLN A CA 1
ATOM 1974 C C . GLN A 1 249 ? 11.250 -10.316 -19.691 1.00 98.69 249 GLN A C 1
ATOM 1976 O O . GLN A 1 249 ? 10.140 -10.348 -20.213 1.00 98.69 249 GLN A O 1
ATOM 1981 N N . ASP A 1 250 ? 12.123 -11.319 -19.797 1.00 98.69 250 ASP A N 1
ATOM 1982 C CA . ASP A 1 250 ? 11.900 -12.512 -20.623 1.00 98.69 250 ASP A CA 1
ATOM 1983 C C . ASP A 1 250 ? 10.656 -13.286 -20.164 1.00 98.69 250 ASP A C 1
ATOM 1985 O O . ASP A 1 250 ? 9.858 -13.754 -20.978 1.00 98.69 250 ASP A O 1
ATOM 1989 N N . HIS A 1 251 ? 10.438 -13.375 -18.850 1.00 98.44 251 HIS A N 1
ATOM 1990 C CA . HIS A 1 251 ? 9.220 -13.956 -18.295 1.00 98.44 251 HIS A CA 1
ATOM 1991 C C . HIS A 1 251 ? 7.965 -13.135 -18.630 1.00 98.44 251 HIS A C 1
ATOM 1993 O O . HIS A 1 251 ? 6.946 -13.724 -18.995 1.00 98.44 251 HIS A O 1
ATOM 1999 N N . LEU A 1 252 ? 8.014 -11.799 -18.549 1.00 98.56 252 LEU A N 1
ATOM 2000 C CA . LEU A 1 252 ? 6.889 -10.955 -18.971 1.00 98.56 252 LEU A CA 1
ATOM 2001 C C . LEU A 1 252 ? 6.603 -11.110 -20.472 1.00 98.56 252 LEU A C 1
ATOM 2003 O O . LEU A 1 252 ? 5.444 -11.254 -20.857 1.00 98.56 252 LEU A O 1
ATOM 2007 N N . ASP A 1 253 ? 7.633 -11.148 -21.316 1.00 98.50 253 ASP A N 1
ATOM 2008 C CA . ASP A 1 253 ? 7.494 -11.317 -22.766 1.00 98.50 253 ASP A CA 1
ATOM 2009 C C . ASP A 1 253 ? 6.914 -12.702 -23.123 1.00 98.50 253 ASP A C 1
ATOM 2011 O O . ASP A 1 253 ? 6.051 -12.820 -24.003 1.00 98.50 253 ASP A O 1
ATOM 2015 N N . LEU A 1 254 ? 7.301 -13.757 -22.394 1.00 98.31 254 LEU A N 1
ATOM 2016 C CA . LEU A 1 254 ? 6.694 -15.084 -22.517 1.00 98.31 254 LEU A CA 1
ATOM 2017 C C . LEU A 1 254 ? 5.208 -15.054 -22.138 1.00 98.31 254 LEU A C 1
ATOM 2019 O O . LEU A 1 254 ? 4.369 -15.579 -22.874 1.00 98.31 254 LEU A O 1
ATOM 2023 N N . LEU A 1 255 ? 4.873 -14.421 -21.011 1.00 97.62 255 LEU A N 1
ATOM 2024 C CA . LEU A 1 255 ? 3.493 -14.276 -20.555 1.00 97.62 255 LEU A CA 1
ATOM 2025 C C . LEU A 1 255 ? 2.647 -13.486 -21.562 1.00 97.62 255 LEU A C 1
ATOM 2027 O O . LEU A 1 255 ? 1.504 -13.873 -21.812 1.00 97.62 255 LEU A O 1
ATOM 2031 N N . ALA A 1 256 ? 3.196 -12.420 -22.150 1.00 97.94 256 ALA A N 1
ATOM 2032 C CA . ALA A 1 256 ? 2.549 -11.637 -23.200 1.00 97.94 256 ALA A CA 1
ATOM 2033 C C . ALA A 1 256 ? 2.274 -12.500 -24.436 1.00 97.94 256 ALA A C 1
ATOM 2035 O O . ALA A 1 256 ? 1.138 -12.584 -24.903 1.00 97.94 256 ALA A O 1
ATOM 2036 N N . THR A 1 257 ? 3.288 -13.236 -24.899 1.00 98.06 257 THR A N 1
ATOM 2037 C CA . THR A 1 257 ? 3.190 -14.128 -26.062 1.00 98.06 257 THR A CA 1
ATOM 2038 C C . THR A 1 257 ? 2.109 -15.191 -25.866 1.00 98.06 257 THR A C 1
ATOM 2040 O O . THR A 1 257 ? 1.279 -15.402 -26.749 1.00 98.06 257 THR A O 1
ATOM 2043 N N . GLN A 1 258 ? 2.051 -15.816 -24.685 1.00 96.56 258 GLN A N 1
ATOM 2044 C CA . GLN A 1 258 ? 1.017 -16.799 -24.332 1.00 96.56 258 GLN A CA 1
ATOM 2045 C C . GLN A 1 258 ? -0.408 -16.222 -24.360 1.00 96.56 258 GLN A C 1
ATOM 2047 O O . GLN A 1 258 ? -1.371 -16.973 -24.500 1.00 96.56 258 GLN A O 1
ATOM 2052 N N . ARG A 1 259 ? -0.544 -14.898 -24.234 1.00 95.38 259 ARG A N 1
ATOM 2053 C CA . ARG A 1 259 ? -1.815 -14.162 -24.239 1.00 95.38 259 ARG A CA 1
ATOM 2054 C C . ARG A 1 259 ? -2.115 -13.488 -25.581 1.00 95.38 259 ARG A C 1
ATOM 2056 O O . ARG A 1 259 ? -3.142 -12.828 -25.704 1.00 95.38 259 ARG A O 1
ATOM 2063 N N . GLY A 1 260 ? -1.246 -13.650 -26.583 1.00 96.69 260 GLY A N 1
ATOM 2064 C CA . GLY A 1 260 ? -1.367 -12.958 -27.869 1.00 96.69 260 GLY A CA 1
ATOM 2065 C C . GLY A 1 260 ? -1.133 -11.446 -27.770 1.00 96.69 260 GLY A C 1
ATOM 2066 O O . GLY A 1 260 ? -1.647 -10.688 -28.588 1.00 96.69 260 GLY A O 1
ATOM 2067 N N . GLU A 1 261 ? -0.387 -11.001 -26.760 1.00 96.31 261 GLU A N 1
ATOM 2068 C CA . GLU A 1 261 ? -0.056 -9.599 -26.512 1.00 96.31 261 GLU A CA 1
ATOM 2069 C C . GLU A 1 261 ? 1.369 -9.295 -26.998 1.00 96.31 261 GLU A C 1
ATOM 2071 O O . GLU A 1 261 ? 2.285 -10.094 -26.816 1.00 96.31 261 GLU A O 1
ATOM 2076 N N . HIS A 1 262 ? 1.580 -8.118 -27.598 1.00 93.62 262 HIS A N 1
ATOM 2077 C CA . HIS A 1 262 ? 2.922 -7.666 -27.998 1.00 93.62 262 HIS A CA 1
ATOM 2078 C C . HIS A 1 262 ? 3.779 -7.205 -26.814 1.00 93.62 262 HIS A C 1
ATOM 2080 O O . HIS A 1 262 ? 5.003 -7.292 -26.861 1.00 93.62 262 HIS A O 1
ATOM 2086 N N . VAL A 1 263 ? 3.133 -6.667 -25.782 1.00 95.69 263 VAL A N 1
ATOM 2087 C CA . VAL A 1 263 ? 3.737 -6.242 -24.519 1.00 95.69 263 VAL A CA 1
ATOM 2088 C C . VAL A 1 263 ? 2.813 -6.737 -23.423 1.00 95.69 263 VAL A C 1
ATOM 2090 O O . VAL A 1 263 ? 1.596 -6.614 -23.557 1.00 95.69 263 VAL A O 1
ATOM 2093 N N . TYR A 1 264 ? 3.378 -7.307 -22.361 1.00 97.94 264 TYR A N 1
ATOM 2094 C CA . TYR A 1 264 ? 2.581 -7.780 -21.238 1.00 97.94 264 TYR A CA 1
ATOM 2095 C C . TYR A 1 264 ? 1.779 -6.624 -20.649 1.00 97.94 264 TYR A C 1
ATOM 2097 O O . TYR A 1 264 ? 2.350 -5.609 -20.242 1.00 97.94 264 TYR A O 1
ATOM 2105 N N . ARG A 1 265 ? 0.455 -6.776 -20.606 1.00 97.81 265 ARG A N 1
ATOM 2106 C CA . ARG A 1 265 ? -0.426 -5.717 -20.124 1.00 97.81 265 ARG A CA 1
ATOM 2107 C C . ARG A 1 265 ? -0.972 -6.034 -18.743 1.00 97.81 265 ARG A C 1
ATOM 2109 O O . ARG A 1 265 ? -1.785 -6.946 -18.582 1.00 97.81 265 ARG A O 1
ATOM 2116 N N . HIS A 1 266 ? -0.551 -5.245 -17.759 1.00 98.56 266 HIS A N 1
ATOM 2117 C CA . HIS A 1 266 ? -1.128 -5.248 -16.418 1.00 98.56 266 HIS A CA 1
ATOM 2118 C C . HIS A 1 266 ? -2.533 -4.649 -16.422 1.00 98.56 266 HIS A C 1
ATOM 2120 O O . HIS A 1 266 ? -2.808 -3.668 -17.121 1.00 98.56 266 HIS A O 1
ATOM 2126 N N . ASP A 1 267 ? -3.408 -5.214 -15.593 1.00 98.62 267 ASP A N 1
ATOM 2127 C CA . ASP A 1 267 ? -4.692 -4.594 -15.284 1.00 98.62 267 ASP A CA 1
ATOM 2128 C C . ASP A 1 267 ? -4.487 -3.431 -14.316 1.00 98.62 267 ASP A C 1
ATOM 2130 O O . ASP A 1 267 ? -5.083 -2.377 -14.510 1.00 98.62 267 ASP A O 1
ATOM 2134 N N . LEU A 1 268 ? -3.594 -3.604 -13.334 1.00 98.81 268 LEU A N 1
ATOM 2135 C CA . LEU A 1 268 ? -3.238 -2.588 -12.352 1.00 98.81 268 LEU A CA 1
ATOM 2136 C C . LEU A 1 268 ? -1.731 -2.544 -12.089 1.00 98.81 268 LEU A C 1
ATOM 2138 O O . LEU A 1 268 ? -1.116 -3.568 -11.798 1.00 98.81 268 LEU A O 1
ATOM 2142 N N . ILE A 1 269 ? -1.147 -1.349 -12.093 1.00 98.88 269 ILE A N 1
ATOM 2143 C CA . ILE A 1 269 ? 0.173 -1.094 -11.507 1.00 98.88 269 ILE A CA 1
ATOM 2144 C C . ILE A 1 269 ? 0.008 -0.143 -10.324 1.00 98.88 269 ILE A C 1
ATOM 2146 O O . ILE A 1 269 ? -0.473 0.977 -10.486 1.00 98.88 269 ILE A O 1
ATOM 2150 N N . LEU A 1 270 ? 0.414 -0.589 -9.135 1.00 98.75 270 LEU A N 1
ATOM 2151 C CA . LEU A 1 270 ? 0.517 0.265 -7.956 1.00 98.75 270 LEU A CA 1
ATOM 2152 C C . LEU A 1 270 ? 1.871 0.971 -7.953 1.00 98.75 270 LEU A C 1
ATOM 2154 O O . LEU A 1 270 ? 2.907 0.337 -8.140 1.00 98.75 270 LEU A O 1
ATOM 2158 N N . LEU A 1 271 ? 1.867 2.273 -7.691 1.00 98.44 271 LEU A N 1
ATOM 2159 C CA . LEU A 1 271 ? 3.055 3.119 -7.650 1.00 98.44 271 LEU A CA 1
ATOM 2160 C C . LEU A 1 271 ? 3.095 3.948 -6.367 1.00 98.44 271 LEU A C 1
ATOM 2162 O O . LEU A 1 271 ? 2.066 4.339 -5.822 1.00 98.44 271 LEU A O 1
ATOM 2166 N N . GLY A 1 272 ? 4.306 4.217 -5.883 1.00 95.19 272 GLY A N 1
ATOM 2167 C CA . GLY A 1 272 ? 4.559 5.197 -4.827 1.00 95.19 272 GLY A CA 1
ATOM 2168 C C . GLY A 1 272 ? 5.070 6.519 -5.399 1.00 95.19 272 GLY A C 1
ATOM 2169 O O . GLY A 1 272 ? 5.450 6.592 -6.572 1.00 95.19 272 GLY A O 1
ATOM 2170 N N . LEU A 1 273 ? 5.115 7.548 -4.551 1.00 95.00 273 LEU A N 1
ATOM 2171 C CA . LEU A 1 273 ? 5.719 8.844 -4.863 1.00 95.00 273 LEU A CA 1
ATOM 2172 C C . LEU A 1 273 ? 6.809 9.190 -3.838 1.00 95.00 273 LEU A C 1
ATOM 2174 O O . LEU A 1 273 ? 6.532 9.373 -2.649 1.00 95.00 273 LEU A O 1
ATOM 2178 N N . GLY A 1 274 ? 8.055 9.286 -4.296 1.00 91.69 274 GLY A N 1
ATOM 2179 C CA . GLY A 1 274 ? 9.189 9.754 -3.500 1.00 91.69 274 GLY A CA 1
ATOM 2180 C C . GLY A 1 274 ? 9.196 11.266 -3.290 1.00 91.69 274 GLY A C 1
ATOM 2181 O O . GLY A 1 274 ? 8.547 11.995 -4.030 1.00 91.69 274 GLY A O 1
ATOM 2182 N N . ASP A 1 275 ? 9.939 11.756 -2.294 1.00 90.88 275 ASP A N 1
ATOM 2183 C CA . ASP A 1 275 ? 9.998 13.200 -1.975 1.00 90.88 275 ASP A CA 1
ATOM 2184 C C . ASP A 1 275 ? 10.704 14.044 -3.052 1.00 90.88 275 ASP A C 1
ATOM 2186 O O . ASP A 1 275 ? 10.495 15.251 -3.152 1.00 90.88 275 ASP A O 1
ATOM 2190 N N . ASP A 1 276 ? 11.508 13.400 -3.890 1.00 92.88 276 ASP A N 1
ATOM 2191 C CA . ASP A 1 276 ? 12.147 13.949 -5.088 1.00 92.88 276 ASP A CA 1
ATOM 2192 C C . ASP A 1 276 ? 11.306 13.728 -6.366 1.00 92.88 276 ASP A C 1
ATOM 2194 O O . ASP A 1 276 ? 11.757 14.019 -7.474 1.00 92.88 276 ASP A O 1
ATOM 2198 N N . GLY A 1 277 ? 10.085 13.200 -6.227 1.00 95.38 277 GLY A N 1
ATOM 2199 C CA . GLY A 1 277 ? 9.179 12.889 -7.329 1.00 95.38 277 GLY A CA 1
ATOM 2200 C C . GLY A 1 277 ? 9.500 11.609 -8.094 1.00 95.38 277 GLY A C 1
ATOM 2201 O O . GLY A 1 277 ? 8.911 11.397 -9.157 1.00 95.38 277 GLY A O 1
ATOM 2202 N N . HIS A 1 278 ? 10.406 10.756 -7.601 1.00 97.31 278 HIS A N 1
ATOM 2203 C CA . HIS A 1 278 ? 10.597 9.432 -8.190 1.00 97.31 278 HIS A CA 1
ATOM 2204 C C . HIS A 1 278 ? 9.352 8.552 -8.023 1.00 97.31 278 HIS A C 1
ATOM 2206 O O . HIS A 1 278 ? 8.545 8.724 -7.105 1.00 97.31 278 HIS A O 1
ATOM 2212 N N . THR A 1 279 ? 9.228 7.562 -8.901 1.00 97.81 279 THR A N 1
ATOM 2213 C CA . THR A 1 279 ? 8.276 6.456 -8.768 1.00 97.81 279 THR A CA 1
ATOM 2214 C C . THR A 1 279 ? 8.934 5.156 -9.214 1.00 97.81 279 THR A C 1
ATOM 2216 O O . THR A 1 279 ? 9.902 5.203 -9.978 1.00 97.81 279 THR A O 1
ATOM 2219 N N . ALA A 1 280 ? 8.452 4.009 -8.725 1.00 98.00 280 ALA A N 1
ATOM 2220 C CA . ALA A 1 280 ? 9.182 2.742 -8.809 1.00 98.00 280 ALA A CA 1
ATOM 2221 C C . ALA A 1 280 ? 10.640 2.971 -8.351 1.00 98.00 280 ALA A C 1
ATOM 2223 O O . ALA A 1 280 ? 10.860 3.623 -7.331 1.00 98.00 280 ALA A O 1
ATOM 2224 N N . SER A 1 281 ? 11.630 2.549 -9.135 1.00 98.12 281 SER A N 1
ATOM 2225 C CA . SER A 1 281 ? 13.022 2.957 -8.932 1.00 98.12 281 SER A CA 1
ATOM 2226 C C . SER A 1 281 ? 13.543 3.855 -10.068 1.00 98.12 281 SER A C 1
ATOM 2228 O O . SER A 1 281 ? 14.695 3.743 -10.485 1.00 98.12 281 SER A O 1
ATOM 2230 N N . LEU A 1 282 ? 12.700 4.769 -10.567 1.00 98.31 282 LEU A N 1
ATOM 2231 C CA . LEU A 1 282 ? 13.016 5.782 -11.584 1.00 98.31 282 LEU A CA 1
ATOM 2232 C C . LEU A 1 282 ? 13.283 7.144 -10.925 1.00 98.31 282 LEU A C 1
ATOM 2234 O O . LEU A 1 282 ? 12.380 7.967 -10.773 1.00 98.31 282 LEU A O 1
ATOM 2238 N N . PHE A 1 283 ? 14.534 7.370 -10.523 1.00 97.94 283 PHE A N 1
ATOM 2239 C CA . PHE A 1 283 ? 14.965 8.561 -9.779 1.00 97.94 283 PHE A CA 1
ATOM 2240 C C . PHE A 1 283 ? 15.447 9.695 -10.694 1.00 97.94 283 PHE A C 1
ATOM 2242 O O . PHE A 1 283 ? 15.984 9.408 -11.775 1.00 97.94 283 PHE A O 1
ATOM 2249 N N . PRO A 1 284 ? 15.336 10.971 -10.263 1.00 97.12 284 PRO A N 1
ATOM 2250 C CA . PRO A 1 284 ? 15.926 12.103 -10.973 1.00 97.12 284 PRO A CA 1
ATOM 2251 C C . PRO A 1 284 ? 17.403 11.866 -11.317 1.00 97.12 284 PRO A C 1
ATOM 2253 O O . PRO A 1 284 ? 18.197 11.457 -10.472 1.00 97.12 284 PRO A O 1
ATOM 2256 N N . GLY A 1 285 ? 17.776 12.115 -12.575 1.00 94.88 285 GLY A N 1
ATOM 2257 C CA . GLY A 1 285 ? 19.159 11.987 -13.051 1.00 94.88 285 GLY A CA 1
ATOM 2258 C C . GLY A 1 285 ? 19.661 10.554 -13.267 1.00 94.88 285 GLY A C 1
ATOM 2259 O O . GLY A 1 285 ? 20.838 10.376 -13.575 1.00 94.88 285 GLY A O 1
ATOM 2260 N N . THR A 1 286 ? 18.811 9.531 -13.125 1.00 97.12 286 THR A N 1
ATOM 2261 C CA . THR A 1 286 ? 19.198 8.142 -13.427 1.00 97.12 286 THR A CA 1
ATOM 2262 C C . THR A 1 286 ? 18.991 7.787 -14.896 1.00 97.12 286 THR A C 1
ATOM 2264 O O . THR A 1 286 ? 18.088 8.306 -15.552 1.00 97.12 286 THR A O 1
ATOM 2267 N N . ALA A 1 287 ? 19.805 6.857 -15.406 1.00 95.31 287 ALA A N 1
ATOM 2268 C CA . ALA A 1 287 ? 19.725 6.394 -16.793 1.00 95.31 287 ALA A CA 1
ATOM 2269 C C . ALA A 1 287 ? 18.363 5.766 -17.134 1.00 95.31 287 ALA A C 1
ATOM 2271 O O . ALA A 1 287 ? 17.927 5.835 -18.280 1.00 95.31 287 ALA A O 1
ATOM 2272 N N . GLY A 1 288 ? 17.658 5.214 -16.138 1.00 96.19 288 GLY A N 1
ATOM 2273 C CA . GLY A 1 288 ? 16.321 4.655 -16.327 1.00 96.19 288 GLY A CA 1
ATOM 2274 C C . GLY A 1 288 ? 15.270 5.644 -16.837 1.00 96.19 288 GLY A C 1
ATOM 2275 O O . GLY A 1 288 ? 14.278 5.211 -17.415 1.00 96.19 288 GLY A O 1
ATOM 2276 N N . LEU A 1 289 ? 15.482 6.957 -16.683 1.00 97.38 289 LEU A N 1
ATOM 2277 C CA . LEU A 1 289 ? 14.566 7.974 -17.214 1.00 97.38 289 LEU A CA 1
ATOM 2278 C C . LEU A 1 289 ? 14.616 8.109 -18.741 1.00 97.38 289 LEU A C 1
ATOM 2280 O O . LEU A 1 289 ? 13.651 8.597 -19.330 1.00 97.38 289 LEU A O 1
ATOM 2284 N N . GLU A 1 290 ? 15.718 7.681 -19.357 1.00 96.88 290 GLU A N 1
ATOM 2285 C CA . GLU A 1 290 ? 15.967 7.774 -20.800 1.00 96.88 290 GLU A CA 1
ATOM 2286 C C . GLU A 1 290 ? 15.673 6.448 -21.529 1.00 96.88 290 GLU A C 1
ATOM 2288 O O . GLU A 1 290 ? 15.790 6.358 -22.751 1.00 96.88 290 GLU A O 1
ATOM 2293 N N . GLU A 1 291 ? 15.280 5.402 -20.794 1.00 97.69 291 GLU A N 1
ATOM 2294 C CA . GLU A 1 291 ? 14.940 4.102 -21.368 1.00 97.69 291 GLU A CA 1
ATOM 2295 C C . GLU A 1 291 ? 13.573 4.146 -22.066 1.00 97.69 291 GLU A C 1
ATOM 2297 O O . GLU A 1 291 ? 12.550 4.506 -21.479 1.00 97.69 291 GLU A O 1
ATOM 2302 N N . THR A 1 292 ? 13.558 3.746 -23.337 1.00 96.44 292 THR A N 1
ATOM 2303 C CA . THR A 1 292 ? 12.392 3.844 -24.231 1.00 96.44 292 THR A CA 1
ATOM 2304 C C . THR A 1 292 ? 12.011 2.518 -24.886 1.00 96.44 292 THR A C 1
ATOM 2306 O O . THR A 1 292 ? 10.935 2.419 -25.474 1.00 96.44 292 THR A O 1
ATOM 2309 N N . ALA A 1 293 ? 12.852 1.489 -24.775 1.00 96.00 293 ALA A N 1
ATOM 2310 C CA . ALA A 1 293 ? 12.671 0.196 -25.422 1.00 96.00 293 ALA A CA 1
ATOM 2311 C C . ALA A 1 293 ? 12.458 -0.935 -24.410 1.00 96.00 293 ALA A C 1
ATOM 2313 O O . ALA A 1 293 ? 11.495 -1.700 -24.529 1.00 96.00 293 ALA A O 1
ATOM 2314 N N . ARG A 1 294 ? 13.345 -1.055 -23.417 1.00 97.94 294 ARG A N 1
ATOM 2315 C CA . ARG A 1 294 ? 13.239 -2.098 -22.389 1.00 97.94 294 ARG A CA 1
ATOM 2316 C C . ARG A 1 294 ? 12.072 -1.805 -21.466 1.00 97.94 294 ARG A C 1
ATOM 2318 O O . ARG A 1 294 ? 11.782 -0.651 -21.165 1.00 97.94 294 ARG A O 1
ATOM 2325 N N . ARG A 1 295 ? 11.425 -2.867 -20.995 1.00 98.38 295 ARG A N 1
ATOM 2326 C CA . ARG A 1 295 ? 10.285 -2.824 -20.067 1.00 98.38 295 ARG A CA 1
ATOM 2327 C C . ARG A 1 295 ? 10.734 -2.935 -18.618 1.00 98.38 295 ARG A C 1
ATOM 2329 O O . ARG A 1 295 ? 10.075 -2.409 -17.725 1.00 98.38 295 ARG A O 1
ATOM 2336 N N . VAL A 1 296 ? 11.859 -3.612 -18.405 1.00 98.81 296 VAL A N 1
ATOM 2337 C CA . VAL A 1 296 ? 12.470 -3.830 -17.097 1.00 98.81 296 VAL A CA 1
ATOM 2338 C C . VAL A 1 296 ? 13.969 -3.620 -17.222 1.00 98.81 296 VAL A C 1
ATOM 2340 O O . VAL A 1 296 ? 14.586 -4.073 -18.187 1.00 98.81 296 VAL A O 1
ATOM 2343 N N . ILE A 1 297 ? 14.556 -2.917 -16.259 1.00 98.75 297 ILE A N 1
ATOM 2344 C CA . ILE A 1 297 ? 15.992 -2.632 -16.233 1.00 98.75 297 ILE A CA 1
ATOM 2345 C C . ILE A 1 297 ? 16.569 -2.788 -14.831 1.00 98.75 297 ILE A C 1
ATOM 2347 O O . ILE A 1 297 ? 15.864 -2.660 -13.829 1.00 98.75 297 ILE A O 1
ATOM 2351 N N . ALA A 1 298 ? 17.883 -2.988 -14.786 1.00 98.62 298 ALA A N 1
ATOM 2352 C CA . ALA A 1 298 ? 18.687 -2.648 -13.629 1.00 98.62 298 ALA A CA 1
ATOM 2353 C C . ALA A 1 298 ? 19.009 -1.152 -13.705 1.00 98.62 298 ALA A C 1
ATOM 2355 O O . ALA A 1 298 ? 19.686 -0.707 -14.632 1.00 98.62 298 ALA A O 1
ATOM 2356 N N . ASN A 1 299 ? 18.513 -0.372 -12.751 1.00 98.44 299 ASN A N 1
ATOM 2357 C CA . ASN A 1 299 ? 18.785 1.054 -12.645 1.00 98.44 299 ASN A CA 1
ATOM 2358 C C . ASN A 1 299 ? 19.725 1.302 -11.463 1.00 98.44 299 ASN A C 1
ATOM 2360 O O . ASN A 1 299 ? 19.406 0.966 -10.320 1.00 98.44 299 ASN A O 1
ATOM 2364 N N . PHE A 1 300 ? 20.897 1.873 -11.730 1.00 98.31 300 PHE A N 1
ATOM 2365 C CA . PHE A 1 300 ? 21.805 2.290 -10.669 1.00 98.31 300 PHE A CA 1
ATOM 2366 C C . PHE A 1 300 ? 21.335 3.624 -10.098 1.00 98.31 300 PHE A C 1
ATOM 2368 O O . PHE A 1 300 ? 21.111 4.573 -10.850 1.00 98.31 300 PHE A O 1
ATOM 2375 N N . VAL A 1 301 ? 21.206 3.705 -8.774 1.00 97.06 301 VAL A N 1
ATOM 2376 C CA . VAL A 1 301 ? 20.751 4.911 -8.076 1.00 97.06 301 VAL A CA 1
ATOM 2377 C C . VAL A 1 301 ? 21.927 5.504 -7.293 1.00 97.06 301 VAL A C 1
ATOM 2379 O O . VAL A 1 301 ? 22.238 5.008 -6.205 1.00 97.06 301 VAL A O 1
ATOM 2382 N N . PRO A 1 302 ? 22.588 6.567 -7.804 1.00 94.69 302 PRO A N 1
ATOM 2383 C CA . PRO A 1 302 ? 23.802 7.115 -7.195 1.00 94.69 302 PRO A CA 1
ATOM 2384 C C . PRO A 1 302 ? 23.611 7.565 -5.747 1.00 94.69 302 PRO A C 1
ATOM 2386 O O . PRO A 1 302 ? 24.487 7.337 -4.918 1.00 94.69 302 PRO A O 1
ATOM 2389 N N . GLN A 1 303 ? 22.442 8.132 -5.425 1.00 92.00 303 GLN A N 1
ATOM 2390 C CA . GLN A 1 303 ? 22.102 8.590 -4.074 1.00 92.00 303 GLN A CA 1
ATOM 2391 C C . GLN A 1 303 ? 22.232 7.485 -3.016 1.00 92.00 303 GLN A C 1
ATOM 2393 O O . GLN A 1 303 ? 22.621 7.764 -1.886 1.00 92.00 303 GLN A O 1
ATOM 2398 N N . PHE A 1 304 ? 21.926 6.237 -3.378 1.00 92.62 304 PHE A N 1
ATOM 2399 C CA . PHE A 1 304 ? 22.001 5.086 -2.474 1.00 92.62 304 PHE A CA 1
ATOM 2400 C C . PHE A 1 304 ? 23.168 4.158 -2.794 1.00 92.62 304 PHE A C 1
ATOM 2402 O O . PHE A 1 304 ? 23.242 3.075 -2.214 1.00 92.62 304 PHE A O 1
ATOM 2409 N N . ASN A 1 305 ? 24.019 4.533 -3.756 1.00 95.56 305 ASN A N 1
ATOM 2410 C CA . ASN A 1 305 ? 25.119 3.722 -4.269 1.00 95.56 305 ASN A CA 1
ATOM 2411 C C . ASN A 1 305 ? 24.729 2.244 -4.478 1.00 95.56 305 ASN A C 1
ATOM 2413 O O . ASN A 1 305 ? 25.424 1.328 -4.040 1.00 95.56 305 ASN A O 1
ATOM 2417 N N . SER A 1 306 ? 23.558 1.999 -5.069 1.00 96.75 306 SER A N 1
ATOM 2418 C CA . SER A 1 306 ? 23.026 0.644 -5.212 1.00 96.75 306 SER A CA 1
ATOM 2419 C C . SER A 1 306 ? 22.161 0.484 -6.454 1.00 96.75 306 SER A C 1
ATOM 2421 O O . SER A 1 306 ? 21.584 1.440 -6.975 1.00 96.75 306 SER A O 1
ATOM 2423 N N . TRP A 1 307 ? 22.083 -0.757 -6.928 1.00 98.31 307 TRP A N 1
ATOM 2424 C CA . TRP A 1 307 ? 21.215 -1.144 -8.031 1.00 98.31 307 TRP A CA 1
ATOM 2425 C C . TRP A 1 307 ? 19.790 -1.421 -7.544 1.00 98.31 307 TRP A C 1
ATOM 2427 O O . TRP A 1 307 ? 19.550 -1.871 -6.414 1.00 98.31 307 TRP A O 1
ATOM 2437 N N . ARG A 1 308 ? 18.829 -1.143 -8.420 1.00 98.38 308 ARG A N 1
ATOM 2438 C CA . ARG A 1 308 ? 17.412 -1.473 -8.277 1.00 98.38 308 ARG A CA 1
ATOM 2439 C C . ARG A 1 308 ? 16.928 -2.138 -9.553 1.00 98.38 308 ARG A C 1
ATOM 2441 O O . ARG A 1 308 ? 17.350 -1.754 -10.640 1.00 98.38 308 ARG A O 1
ATOM 2448 N N . LEU A 1 309 ? 16.030 -3.098 -9.423 1.00 98.88 309 LEU A N 1
ATOM 2449 C CA . LEU A 1 309 ? 15.255 -3.611 -10.546 1.00 98.88 309 LEU A CA 1
ATOM 2450 C C . LEU A 1 309 ? 14.006 -2.749 -10.658 1.00 98.88 309 LEU A C 1
ATOM 2452 O O . LEU A 1 309 ? 13.423 -2.406 -9.634 1.00 98.88 309 LEU A O 1
ATOM 2456 N N . THR A 1 310 ? 13.615 -2.347 -11.863 1.00 98.81 310 THR A N 1
ATOM 2457 C CA . THR A 1 310 ? 12.466 -1.451 -12.034 1.00 98.81 310 THR A CA 1
ATOM 2458 C C . THR A 1 310 ? 11.784 -1.656 -13.363 1.00 98.81 310 THR A C 1
ATOM 2460 O O . THR A 1 310 ? 12.435 -1.890 -14.384 1.00 98.81 310 THR A O 1
ATOM 2463 N N . PHE A 1 311 ? 10.469 -1.485 -13.357 1.00 98.81 311 PHE A N 1
ATOM 2464 C CA . PHE A 1 311 ? 9.719 -1.178 -14.558 1.00 98.81 311 PHE A CA 1
ATOM 2465 C C . PHE A 1 311 ? 10.131 0.192 -15.080 1.00 98.81 311 PHE A C 1
ATOM 2467 O O . PHE A 1 311 ? 10.496 1.094 -14.319 1.00 98.81 311 PHE A O 1
ATOM 2474 N N . THR A 1 312 ? 10.062 0.331 -16.393 1.00 98.75 312 THR A N 1
ATOM 2475 C CA . THR A 1 312 ? 10.325 1.571 -17.118 1.00 98.75 312 THR A CA 1
ATOM 2476 C C . THR A 1 312 ? 9.007 2.187 -17.586 1.00 98.75 312 THR A C 1
ATOM 2478 O O . THR A 1 312 ? 7.956 1.537 -17.565 1.00 98.75 312 THR A O 1
ATOM 2481 N N . PHE A 1 313 ? 9.041 3.437 -18.053 1.00 98.38 313 PHE A N 1
ATOM 2482 C CA . PHE A 1 313 ? 7.844 4.096 -18.586 1.00 98.38 313 PHE A CA 1
ATOM 2483 C C . PHE A 1 313 ? 7.163 3.330 -19.733 1.00 98.38 313 PHE A C 1
ATOM 2485 O O . PHE A 1 313 ? 5.936 3.271 -19.705 1.00 98.38 313 PHE A O 1
ATOM 2492 N N . PRO A 1 314 ? 7.879 2.688 -20.685 1.00 97.88 314 PRO A N 1
ATOM 2493 C CA . PRO A 1 314 ? 7.257 1.816 -21.682 1.00 97.88 314 PRO A CA 1
ATOM 2494 C C . PRO A 1 314 ? 6.310 0.753 -21.116 1.00 97.88 314 PRO A C 1
ATOM 2496 O O . PRO A 1 314 ? 5.271 0.502 -21.718 1.00 97.88 314 PRO A O 1
ATOM 2499 N N . LEU A 1 315 ? 6.643 0.136 -19.976 1.00 98.31 315 LEU A N 1
ATOM 2500 C CA . LEU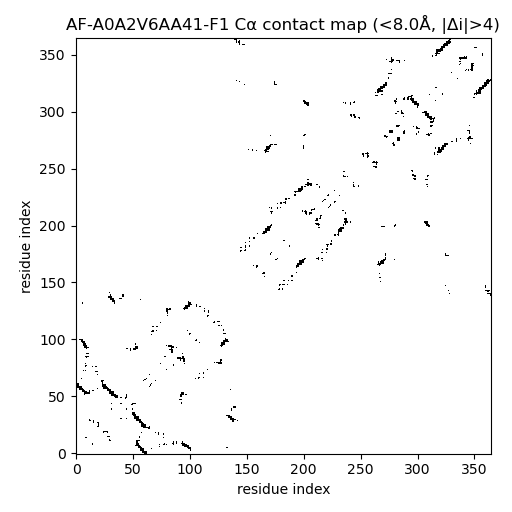 A 1 315 ? 5.779 -0.865 -19.345 1.00 98.31 315 LEU A CA 1
ATOM 2501 C C . LEU A 1 315 ? 4.721 -0.218 -18.449 1.00 98.31 315 LEU A C 1
ATOM 2503 O O . LEU A 1 315 ? 3.548 -0.573 -18.539 1.00 98.31 315 LEU A O 1
ATOM 2507 N N . ILE A 1 316 ? 5.119 0.757 -17.624 1.00 98.62 316 ILE A N 1
ATOM 2508 C CA . ILE A 1 316 ? 4.209 1.459 -16.710 1.00 98.62 316 ILE A CA 1
ATOM 2509 C C . ILE A 1 316 ? 3.047 2.084 -17.493 1.00 98.62 316 ILE A C 1
ATOM 2511 O O . ILE A 1 316 ? 1.888 1.817 -17.192 1.00 98.62 316 ILE A O 1
ATOM 2515 N N . ASN A 1 317 ? 3.348 2.832 -18.557 1.00 98.31 317 ASN A N 1
ATOM 2516 C CA . ASN A 1 317 ? 2.355 3.520 -19.388 1.00 98.31 317 ASN A CA 1
ATOM 2517 C C . ASN A 1 317 ? 1.567 2.577 -20.320 1.00 98.31 317 ASN A C 1
ATOM 2519 O O . ASN A 1 317 ? 0.696 3.041 -21.055 1.00 98.31 317 ASN A O 1
ATOM 2523 N N . HIS A 1 318 ? 1.855 1.269 -20.312 1.00 98.00 318 HIS A N 1
ATOM 2524 C CA . HIS A 1 318 ? 1.088 0.263 -21.052 1.00 98.00 318 HIS A CA 1
ATOM 2525 C C . HIS A 1 318 ? -0.068 -0.339 -20.231 1.00 98.00 318 HIS A C 1
ATOM 2527 O O . HIS A 1 318 ? -0.976 -0.961 -20.796 1.00 98.00 318 HIS A O 1
ATOM 2533 N N . ALA A 1 319 ? -0.055 -0.165 -18.906 1.00 98.31 319 ALA A N 1
ATOM 2534 C CA . ALA A 1 319 ? -1.076 -0.707 -18.015 1.00 98.31 319 ALA A CA 1
ATOM 2535 C C . ALA A 1 319 ? -2.476 -0.146 -18.303 1.00 98.31 319 ALA A C 1
ATOM 2537 O O . ALA A 1 319 ? -2.637 0.974 -18.786 1.00 98.31 319 ALA A O 1
ATOM 2538 N N . ARG A 1 320 ? -3.512 -0.935 -17.991 1.00 98.06 320 ARG A N 1
ATOM 2539 C CA . ARG A 1 320 ? -4.910 -0.480 -18.094 1.00 98.06 320 ARG A CA 1
ATOM 2540 C C . ARG A 1 320 ? -5.237 0.558 -17.026 1.00 98.06 320 ARG A C 1
ATOM 2542 O O . ARG A 1 320 ? -5.898 1.543 -17.333 1.00 98.06 320 ARG A O 1
ATOM 2549 N N . GLN A 1 321 ? -4.778 0.322 -15.801 1.00 98.56 321 GLN A N 1
ATOM 2550 C CA . GLN A 1 321 ? -4.908 1.231 -14.671 1.00 98.56 321 GLN A CA 1
ATOM 2551 C C . GLN A 1 321 ? -3.558 1.387 -13.978 1.00 98.56 321 GLN A C 1
ATOM 2553 O O . GLN A 1 321 ? -2.838 0.411 -13.744 1.00 98.56 321 GLN A O 1
ATOM 2558 N N . ILE A 1 322 ? -3.233 2.619 -13.614 1.00 98.69 322 ILE A N 1
ATOM 2559 C CA . ILE A 1 322 ? -2.070 2.959 -12.802 1.00 98.69 322 ILE A CA 1
ATOM 2560 C C . ILE A 1 322 ? -2.587 3.696 -11.576 1.00 98.69 322 ILE A C 1
ATOM 2562 O O . ILE A 1 322 ? -3.322 4.670 -11.708 1.00 98.69 322 ILE A O 1
ATOM 2566 N N . CYS A 1 323 ? -2.226 3.242 -10.382 1.00 98.31 323 CYS A N 1
ATOM 2567 C CA . CYS A 1 323 ? -2.675 3.859 -9.142 1.00 98.31 323 CYS A CA 1
ATOM 2568 C C . CYS A 1 323 ? -1.485 4.324 -8.310 1.00 98.31 323 CYS A C 1
ATOM 2570 O O . CYS A 1 323 ? -0.675 3.513 -7.857 1.00 98.31 323 CYS A O 1
ATOM 2572 N N . PHE A 1 324 ? -1.400 5.632 -8.087 1.00 97.50 324 PHE A N 1
ATOM 2573 C CA . PHE A 1 324 ? -0.470 6.210 -7.132 1.00 97.50 324 PHE A CA 1
ATOM 2574 C C . PHE A 1 324 ? -1.060 6.164 -5.725 1.00 97.50 324 PHE A C 1
ATOM 2576 O O . PHE A 1 324 ? -2.129 6.715 -5.464 1.00 97.50 324 PHE A O 1
ATOM 2583 N N . LEU A 1 325 ? -0.320 5.528 -4.822 1.00 94.75 325 LEU A N 1
ATOM 2584 C CA . LEU A 1 325 ? -0.594 5.442 -3.395 1.00 94.75 325 LEU A CA 1
ATOM 2585 C C . LEU A 1 325 ? 0.298 6.450 -2.665 1.00 94.75 325 LEU A C 1
ATOM 2587 O O . LEU A 1 325 ? 1.464 6.170 -2.370 1.00 94.75 325 LEU A O 1
ATOM 2591 N N . VAL A 1 326 ? -0.240 7.639 -2.392 1.00 90.00 326 VAL A N 1
ATOM 2592 C CA . VAL A 1 326 ? 0.520 8.764 -1.828 1.00 90.00 326 VAL A CA 1
ATOM 2593 C C . VAL A 1 326 ? 0.028 9.067 -0.421 1.00 90.00 326 VAL A C 1
ATOM 2595 O O . VAL A 1 326 ? -1.155 9.308 -0.224 1.00 90.00 326 VAL A O 1
ATOM 2598 N N . ASN A 1 327 ? 0.923 9.067 0.566 1.00 78.38 327 ASN A N 1
ATOM 2599 C CA . ASN A 1 327 ? 0.551 9.389 1.944 1.00 78.38 327 ASN A CA 1
ATOM 2600 C C . ASN A 1 327 ? 0.366 10.902 2.159 1.00 78.38 327 ASN A C 1
ATOM 2602 O O . ASN A 1 327 ? 0.937 11.720 1.438 1.00 78.38 327 ASN A O 1
ATOM 2606 N N . ALA A 1 328 ? -0.363 11.268 3.218 1.00 70.50 328 ALA A N 1
ATOM 2607 C CA . ALA A 1 328 ? -0.614 12.660 3.600 1.00 70.50 328 ALA A CA 1
ATOM 2608 C C . ALA A 1 328 ? 0.631 13.497 3.907 1.00 70.50 328 ALA A C 1
ATOM 2610 O O . ALA A 1 328 ? 0.564 14.722 3.926 1.00 70.50 328 ALA A O 1
ATOM 2611 N N . THR A 1 329 ? 1.775 12.862 4.171 1.00 68.88 329 THR A N 1
ATOM 2612 C CA . THR A 1 329 ? 2.998 13.585 4.536 1.00 68.88 329 THR A CA 1
ATOM 2613 C C . THR A 1 329 ? 3.694 14.215 3.331 1.00 68.88 329 THR A C 1
ATOM 2615 O O . THR A 1 329 ? 4.676 14.937 3.512 1.00 68.88 329 THR A O 1
ATOM 2618 N N . LYS A 1 330 ? 3.254 13.929 2.097 1.00 77.81 330 LYS A N 1
ATOM 2619 C CA . LYS A 1 330 ? 3.862 14.530 0.907 1.00 77.81 330 LYS A CA 1
ATOM 2620 C C . LYS A 1 330 ? 3.507 15.999 0.789 1.00 77.81 330 LYS A C 1
ATOM 2622 O O . LYS A 1 330 ? 2.381 16.424 1.017 1.00 77.81 330 LYS A O 1
ATOM 2627 N N . GLN A 1 331 ? 4.502 16.777 0.378 1.00 75.81 331 GLN A N 1
ATOM 2628 C CA . GLN A 1 331 ? 4.326 18.202 0.155 1.00 75.81 331 GLN A CA 1
ATOM 2629 C C . GLN A 1 331 ? 3.329 18.428 -0.985 1.00 75.81 331 GLN A C 1
ATOM 2631 O O . GLN A 1 331 ? 3.522 17.927 -2.090 1.00 75.81 331 GLN A O 1
ATOM 2636 N N . GLU A 1 332 ? 2.315 19.254 -0.749 1.00 81.50 332 GLU A N 1
ATOM 2637 C CA . GLU A 1 332 ? 1.291 19.583 -1.750 1.00 81.50 332 GLU A CA 1
ATOM 2638 C C . GLU A 1 332 ? 1.908 20.102 -3.062 1.00 81.50 332 GLU A C 1
ATOM 2640 O O . GLU A 1 332 ? 1.498 19.709 -4.149 1.00 81.50 332 GLU A O 1
ATOM 2645 N N . LYS A 1 333 ? 2.989 20.892 -2.971 1.00 85.88 333 LYS A N 1
ATOM 2646 C CA . LYS A 1 333 ? 3.740 21.404 -4.133 1.00 85.88 333 LYS A CA 1
ATOM 2647 C C . LYS A 1 333 ? 4.360 20.309 -5.003 1.00 85.88 333 LYS A C 1
ATOM 2649 O O . LYS A 1 333 ? 4.484 20.496 -6.210 1.00 85.88 333 LYS A O 1
ATOM 2654 N N . LEU A 1 334 ? 4.792 19.204 -4.395 1.00 89.25 334 LEU A N 1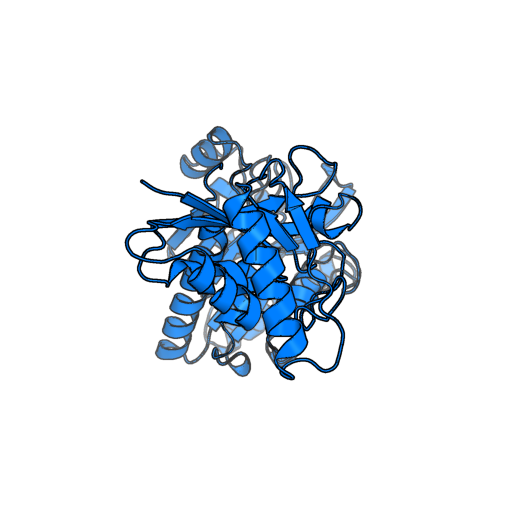
ATOM 2655 C CA . LEU A 1 334 ? 5.338 18.062 -5.126 1.00 89.25 334 LEU A CA 1
ATOM 2656 C C . LEU A 1 334 ? 4.223 17.386 -5.929 1.00 89.25 334 LEU A C 1
ATOM 2658 O O . LEU A 1 334 ? 4.391 17.161 -7.125 1.00 89.25 334 LEU A O 1
ATOM 2662 N N . ILE A 1 335 ? 3.087 17.113 -5.282 1.00 87.81 335 ILE A N 1
ATOM 2663 C CA . ILE A 1 335 ? 1.923 16.487 -5.922 1.00 87.81 335 ILE A CA 1
ATOM 2664 C C . ILE A 1 335 ? 1.420 17.376 -7.065 1.00 87.81 335 ILE A C 1
ATOM 2666 O O . ILE A 1 335 ? 1.298 16.912 -8.194 1.00 87.81 335 ILE A O 1
ATOM 2670 N N . ASP A 1 336 ? 1.211 18.666 -6.801 1.00 89.19 336 ASP A N 1
ATOM 2671 C CA . ASP A 1 336 ? 0.768 19.642 -7.800 1.00 89.19 336 ASP A CA 1
ATOM 2672 C C . ASP A 1 336 ? 1.738 19.734 -8.988 1.00 89.19 336 ASP A C 1
ATOM 2674 O O . ASP A 1 336 ? 1.314 19.727 -10.142 1.00 89.19 336 ASP A O 1
ATOM 2678 N N . GLY A 1 337 ? 3.050 19.748 -8.733 1.00 92.12 337 GLY A N 1
ATOM 2679 C CA . GLY A 1 337 ? 4.049 19.757 -9.799 1.00 92.12 337 GLY A CA 1
ATOM 2680 C C . GLY A 1 337 ? 4.026 18.486 -10.652 1.00 92.12 337 GLY A C 1
ATOM 2681 O O . GLY A 1 337 ? 4.104 18.576 -11.876 1.00 92.12 337 GLY A O 1
ATOM 2682 N N . VAL A 1 338 ? 3.865 17.309 -10.040 1.00 94.31 338 VAL A N 1
ATOM 2683 C CA . VAL A 1 338 ? 3.730 16.044 -10.780 1.00 94.31 338 VAL A CA 1
ATOM 2684 C C . VAL A 1 338 ? 2.470 16.051 -11.643 1.00 94.31 338 VAL A C 1
ATOM 2686 O O . VAL A 1 338 ? 2.557 15.767 -12.836 1.00 94.31 338 VAL A O 1
ATOM 2689 N N . LEU A 1 339 ? 1.322 16.434 -11.074 1.00 91.25 339 LEU A N 1
ATOM 2690 C CA . LEU A 1 339 ? 0.041 16.494 -11.788 1.00 91.25 339 LEU A CA 1
ATOM 2691 C C . LEU A 1 339 ? 0.051 17.513 -12.937 1.00 91.25 339 LEU A C 1
ATOM 2693 O O . LEU A 1 339 ? -0.618 17.311 -13.947 1.00 91.25 339 LEU A O 1
ATOM 2697 N N . LYS A 1 340 ? 0.839 18.586 -12.815 1.00 93.44 340 LYS A N 1
ATOM 2698 C CA . LYS A 1 340 ? 1.055 19.584 -13.875 1.00 93.44 340 LYS A CA 1
ATOM 2699 C C . LYS A 1 340 ? 2.060 19.156 -14.944 1.00 93.44 340 LYS A C 1
ATOM 2701 O O . LYS A 1 340 ? 2.297 19.925 -15.875 1.00 93.44 340 LYS A O 1
ATOM 2706 N N . GLY A 1 341 ? 2.651 17.968 -14.835 1.00 93.06 341 GLY A N 1
ATOM 2707 C CA . GLY A 1 341 ? 3.608 17.483 -15.826 1.00 93.06 341 GLY A CA 1
ATOM 2708 C C . GLY A 1 341 ? 5.014 18.069 -15.670 1.00 93.06 341 GLY A C 1
ATOM 2709 O O . GLY A 1 341 ? 5.738 18.145 -16.659 1.00 93.06 341 GLY A O 1
ATOM 2710 N N . ASP A 1 342 ? 5.411 18.532 -14.476 1.00 95.12 342 ASP A N 1
ATOM 2711 C CA . ASP A 1 342 ? 6.739 19.122 -14.263 1.00 95.12 342 ASP A CA 1
ATOM 2712 C C . ASP A 1 342 ? 7.832 18.070 -14.559 1.00 95.12 342 ASP A C 1
ATOM 2714 O O . ASP A 1 342 ? 7.927 17.061 -13.844 1.00 95.12 342 ASP A O 1
ATOM 2718 N N . PRO A 1 343 ? 8.668 18.262 -15.600 1.00 91.00 343 PRO A N 1
ATOM 2719 C CA . PRO A 1 343 ? 9.604 17.241 -16.072 1.00 91.00 343 PRO A CA 1
ATOM 2720 C C . PRO A 1 343 ? 10.730 16.948 -15.077 1.00 91.00 343 PRO A C 1
ATOM 2722 O O . PRO A 1 343 ? 11.449 15.960 -15.249 1.00 91.00 343 PRO A O 1
ATOM 2725 N N . LYS A 1 344 ? 10.895 17.786 -14.042 1.00 93.81 344 LYS A N 1
ATOM 2726 C CA . LYS A 1 344 ? 11.860 17.538 -12.968 1.00 93.81 344 LYS A CA 1
ATOM 2727 C C . LYS A 1 344 ? 11.469 16.342 -12.093 1.00 93.81 344 LYS A C 1
ATOM 2729 O O . LYS A 1 344 ? 12.342 15.761 -11.458 1.00 93.81 344 LYS A O 1
ATOM 2734 N N . TYR A 1 345 ? 10.182 15.991 -12.051 1.00 97.06 345 TYR A N 1
ATOM 2735 C CA . TYR A 1 345 ? 9.666 14.877 -11.264 1.00 97.06 345 TYR A CA 1
ATOM 2736 C C . TYR A 1 345 ? 9.412 13.669 -12.171 1.00 97.06 345 TYR A C 1
ATOM 2738 O O . TYR A 1 345 ? 8.497 13.721 -12.987 1.00 97.06 345 TYR A O 1
ATOM 2746 N N . PRO A 1 346 ? 10.157 12.559 -12.040 1.00 97.88 346 PRO A N 1
ATOM 2747 C CA . PRO A 1 346 ? 9.954 11.368 -12.865 1.00 97.88 346 PRO A CA 1
ATOM 2748 C C . PRO A 1 346 ? 8.513 10.852 -12.913 1.00 97.88 346 PRO A C 1
ATOM 2750 O O . PRO A 1 346 ? 8.053 10.438 -13.974 1.00 97.88 346 PRO A O 1
ATOM 2753 N N . ALA A 1 347 ? 7.779 10.915 -11.797 1.00 97.88 347 ALA A N 1
ATOM 2754 C CA . ALA A 1 347 ? 6.382 10.493 -11.730 1.00 97.88 347 ALA A CA 1
ATOM 2755 C C . ALA A 1 347 ? 5.463 11.249 -12.709 1.00 97.88 347 ALA A C 1
ATOM 2757 O O . ALA A 1 347 ? 4.447 10.700 -13.121 1.00 97.88 347 ALA A O 1
ATOM 2758 N N . SER A 1 348 ? 5.830 12.461 -13.144 1.00 97.31 348 SER A N 1
ATOM 2759 C CA . SER A 1 348 ? 5.054 13.239 -14.121 1.00 97.31 348 SER A CA 1
ATOM 2760 C C . SER A 1 348 ? 5.090 12.645 -15.535 1.00 97.31 348 SER A C 1
ATOM 2762 O O . SER A 1 348 ? 4.247 12.965 -16.370 1.00 97.31 348 SER A O 1
ATOM 2764 N N . ARG A 1 349 ? 6.038 11.733 -15.804 1.00 97.50 349 ARG A N 1
ATOM 2765 C CA . ARG A 1 349 ? 6.140 10.979 -17.064 1.00 97.50 349 ARG A CA 1
ATOM 2766 C C . ARG A 1 349 ? 5.221 9.751 -17.100 1.00 97.50 349 ARG A C 1
ATOM 2768 O O . ARG A 1 349 ? 5.147 9.073 -18.130 1.00 97.50 349 ARG A O 1
ATOM 2775 N N . VAL A 1 350 ? 4.522 9.452 -16.002 1.00 97.88 350 VAL A N 1
ATOM 2776 C CA . VAL A 1 350 ? 3.467 8.435 -15.979 1.00 97.88 350 VAL A CA 1
ATOM 2777 C C . VAL A 1 350 ? 2.213 9.026 -16.617 1.00 97.88 350 VAL A C 1
ATOM 2779 O O . VAL A 1 350 ? 1.423 9.713 -15.978 1.00 97.88 350 VAL A O 1
ATOM 2782 N N . ASN A 1 351 ? 2.087 8.791 -17.917 1.00 95.38 351 ASN A N 1
ATOM 2783 C CA . ASN A 1 351 ? 1.061 9.356 -18.778 1.00 95.38 351 ASN A CA 1
ATOM 2784 C C . ASN A 1 351 ? 0.695 8.323 -19.863 1.00 95.38 351 ASN A C 1
ATOM 2786 O O . ASN A 1 351 ? 1.212 8.392 -20.985 1.00 95.38 351 ASN A O 1
ATOM 2790 N N . PRO A 1 352 ? -0.102 7.295 -19.520 1.00 95.00 352 PRO A N 1
ATOM 2791 C CA . PRO A 1 352 ? -0.499 6.252 -20.456 1.00 95.00 352 PRO A CA 1
ATOM 2792 C C . PRO A 1 352 ? -1.344 6.832 -21.594 1.00 95.00 352 PRO A C 1
ATOM 2794 O O . PRO A 1 352 ? -2.289 7.581 -21.371 1.00 95.00 352 PRO A O 1
ATOM 2797 N N . SER A 1 353 ? -1.040 6.445 -22.835 1.00 86.38 353 SER A N 1
ATOM 2798 C CA . SER A 1 353 ? -1.860 6.816 -23.999 1.00 86.38 353 SER A CA 1
ATOM 2799 C C . SER A 1 353 ? -3.144 5.987 -24.112 1.00 86.38 353 SER A C 1
ATOM 2801 O O . SER A 1 353 ? -4.078 6.385 -24.806 1.00 86.38 353 SER A O 1
ATOM 2803 N N . ALA A 1 354 ? -3.184 4.826 -23.452 1.00 84.44 354 ALA A N 1
ATOM 2804 C CA . ALA A 1 354 ? -4.311 3.901 -23.439 1.00 84.44 354 ALA A CA 1
ATOM 2805 C C . ALA A 1 354 ? -4.429 3.209 -22.067 1.00 84.44 354 ALA A C 1
ATOM 2807 O O . ALA A 1 354 ? -4.133 2.019 -21.926 1.00 84.44 354 ALA A O 1
ATOM 2808 N N . GLY A 1 355 ? -4.865 3.970 -21.067 1.00 93.19 355 GLY A N 1
ATOM 2809 C CA . GLY A 1 355 ? -5.102 3.552 -19.685 1.00 93.19 355 GLY A CA 1
ATOM 2810 C C . GLY A 1 355 ? -5.415 4.773 -18.823 1.00 93.19 355 GLY A C 1
ATOM 2811 O O . GLY A 1 355 ? -5.258 5.898 -19.295 1.00 93.19 355 GLY A O 1
ATOM 2812 N N . ASP A 1 356 ? -5.829 4.559 -17.577 1.00 96.06 356 ASP A N 1
ATOM 2813 C CA . ASP A 1 356 ? -6.129 5.658 -16.654 1.00 96.06 356 ASP A CA 1
ATOM 2814 C C . ASP A 1 356 ? -5.117 5.725 -15.508 1.00 96.06 356 ASP A C 1
ATOM 2816 O O . ASP A 1 356 ? -4.569 4.710 -15.063 1.00 96.06 356 ASP A O 1
ATOM 2820 N N . VAL A 1 357 ? -4.890 6.942 -15.010 1.00 97.00 357 VAL A N 1
ATOM 2821 C CA . VAL A 1 357 ? -4.080 7.198 -13.816 1.00 97.00 357 VAL A CA 1
ATOM 2822 C C . VAL A 1 357 ? -4.993 7.662 -12.691 1.00 97.00 357 VAL A C 1
ATOM 2824 O O . VAL A 1 357 ? -5.647 8.697 -12.792 1.00 97.00 357 VAL A O 1
ATOM 2827 N N . THR A 1 358 ? -5.005 6.908 -11.599 1.00 95.06 358 THR A N 1
ATOM 2828 C CA . THR A 1 358 ? -5.732 7.229 -10.371 1.00 95.06 358 THR A CA 1
ATOM 2829 C C . THR A 1 358 ? -4.747 7.628 -9.281 1.00 95.06 358 THR A C 1
ATOM 2831 O O . THR A 1 358 ? -3.734 6.965 -9.066 1.00 95.06 358 THR A O 1
ATOM 2834 N N . TRP A 1 359 ? -5.055 8.699 -8.558 1.00 93.38 359 TRP A N 1
ATOM 2835 C CA . TRP A 1 359 ? -4.291 9.144 -7.397 1.00 93.38 359 TRP A CA 1
ATOM 2836 C C . TRP A 1 359 ? -5.148 8.950 -6.160 1.00 93.38 359 TRP A C 1
ATOM 2838 O O . TRP A 1 359 ? -6.166 9.619 -5.999 1.00 93.38 359 TRP A O 1
ATOM 2848 N N . ILE A 1 360 ? -4.735 8.036 -5.291 1.00 90.62 360 ILE A N 1
ATOM 2849 C CA . ILE A 1 360 ? -5.301 7.933 -3.954 1.00 90.62 360 ILE A CA 1
ATOM 2850 C C . ILE A 1 360 ? -4.347 8.714 -3.071 1.00 90.62 360 ILE A C 1
ATOM 2852 O O . ILE A 1 360 ? -3.161 8.387 -2.973 1.00 90.62 360 ILE A O 1
ATOM 2856 N N . LEU A 1 361 ? -4.854 9.814 -2.530 1.00 85.62 361 LEU A N 1
ATOM 2857 C CA . LEU A 1 361 ? -4.083 10.742 -1.725 1.00 85.62 361 LEU A CA 1
ATOM 2858 C C . LEU A 1 361 ? -4.511 10.611 -0.282 1.00 85.62 361 LEU A C 1
ATOM 2860 O O . LEU A 1 361 ? -5.699 10.606 0.038 1.00 85.62 361 LEU A O 1
ATOM 2864 N N . GLY A 1 362 ? -3.513 10.560 0.574 1.00 74.56 362 GLY A N 1
ATOM 2865 C CA . GLY A 1 362 ? -3.710 10.827 1.966 1.00 74.56 362 GLY A CA 1
ATOM 2866 C C . GLY A 1 362 ? -3.993 12.309 2.238 1.00 74.56 362 GLY A C 1
ATOM 2867 O O . GLY A 1 362 ? -3.291 13.183 1.737 1.00 74.56 362 GLY A O 1
ATOM 2868 N N . GLN A 1 363 ? -5.016 12.602 3.022 1.00 58.78 363 GLN A N 1
ATOM 2869 C CA . GLN A 1 363 ? -5.311 13.856 3.696 1.00 58.78 363 GLN A CA 1
ATOM 2870 C C . GLN A 1 363 ? -4.574 14.030 5.043 1.00 58.78 363 GLN A C 1
ATOM 2872 O O . GLN A 1 363 ? -4.654 13.187 5.935 1.00 58.78 363 GLN A O 1
ATOM 2877 N N . PRO A 1 364 ? -3.886 15.158 5.261 1.00 51.38 364 PRO A N 1
ATOM 2878 C CA . PRO A 1 364 ? -3.312 15.458 6.568 1.00 51.38 364 PRO A CA 1
ATOM 2879 C C . PRO A 1 364 ? -4.396 15.508 7.658 1.00 51.38 364 PRO A C 1
ATOM 2881 O O . PRO A 1 364 ? -5.491 16.027 7.438 1.00 51.38 364 PRO A O 1
ATOM 2884 N N . SER A 1 365 ? -4.074 14.917 8.812 1.00 41.56 365 SER A N 1
ATOM 2885 C CA . SER A 1 365 ? -4.925 14.835 10.008 1.00 41.56 365 SER A CA 1
ATOM 2886 C C . SER A 1 365 ? -5.197 16.181 10.658 1.00 41.56 365 SER A C 1
ATOM 2888 O O . SER A 1 365 ? -4.222 16.968 10.746 1.00 41.56 365 SER A O 1
#